Protein AF-A0A2Z6QT35-F1 (afdb_monomer_lite)

Structure (mmCIF, N/CA/C/O backbone):
data_AF-A0A2Z6QT35-F1
#
_entry.id   AF-A0A2Z6QT35-F1
#
loop_
_atom_site.group_PDB
_atom_site.id
_atom_site.type_symbol
_atom_site.label_atom_id
_atom_site.label_alt_id
_atom_site.label_comp_id
_atom_site.label_asym_id
_atom_site.label_entity_id
_atom_site.label_seq_id
_atom_site.pdbx_PDB_ins_code
_atom_site.Cartn_x
_atom_site.Cartn_y
_atom_site.Cartn_z
_atom_site.occupancy
_atom_site.B_iso_or_equiv
_atom_site.auth_seq_id
_atom_site.auth_comp_id
_atom_site.auth_asym_id
_atom_site.auth_atom_id
_atom_site.pdbx_PDB_model_num
ATOM 1 N N . MET A 1 1 ? 34.335 -32.466 -2.783 1.00 50.53 1 MET A N 1
ATOM 2 C CA . MET A 1 1 ? 34.445 -31.453 -1.706 1.00 50.53 1 MET A CA 1
ATOM 3 C C . MET A 1 1 ? 34.188 -30.047 -2.269 1.00 50.53 1 MET A C 1
ATOM 5 O O . MET A 1 1 ? 35.069 -29.202 -2.221 1.00 50.53 1 MET A O 1
ATOM 9 N N . THR A 1 2 ? 33.004 -29.785 -2.834 1.00 52.59 2 THR A N 1
ATOM 10 C CA . THR A 1 2 ? 32.690 -28.507 -3.521 1.00 52.59 2 THR A CA 1
ATOM 11 C C . THR A 1 2 ? 31.299 -27.953 -3.189 1.00 52.59 2 THR A C 1
ATOM 13 O O . THR A 1 2 ? 30.869 -26.988 -3.805 1.00 52.59 2 THR A O 1
ATOM 16 N N . GLU A 1 3 ? 30.600 -28.508 -2.197 1.00 53.94 3 GLU A N 1
ATOM 17 C CA . GLU A 1 3 ? 29.211 -28.127 -1.875 1.00 53.94 3 GLU A CA 1
ATOM 18 C C . GLU A 1 3 ? 29.081 -27.036 -0.795 1.00 53.94 3 GLU A C 1
ATOM 20 O O . GLU A 1 3 ? 27.978 -26.626 -0.465 1.00 53.94 3 GLU A O 1
ATOM 25 N N . VAL A 1 4 ? 30.189 -26.501 -0.268 1.00 57.56 4 VAL A N 1
ATOM 26 C CA . VAL A 1 4 ? 30.164 -25.558 0.875 1.00 57.56 4 VAL A CA 1
ATOM 27 C C . VAL A 1 4 ? 29.960 -24.085 0.453 1.00 57.56 4 VAL A C 1
ATOM 29 O O . VAL A 1 4 ? 29.822 -23.203 1.293 1.00 57.56 4 VAL A O 1
ATOM 32 N N . THR A 1 5 ? 29.913 -23.763 -0.843 1.00 64.69 5 THR A N 1
ATOM 33 C CA . THR A 1 5 ? 29.876 -22.362 -1.322 1.00 64.69 5 THR A CA 1
ATOM 34 C C . THR A 1 5 ? 28.480 -21.812 -1.627 1.00 64.69 5 THR A C 1
ATOM 36 O O . THR A 1 5 ? 28.319 -20.595 -1.757 1.00 64.69 5 THR A O 1
ATOM 39 N N . THR A 1 6 ? 27.449 -22.650 -1.717 1.00 75.38 6 THR A N 1
ATOM 40 C CA . THR A 1 6 ? 26.100 -22.208 -2.111 1.00 75.38 6 THR A CA 1
ATOM 41 C C . THR A 1 6 ? 25.354 -21.525 -0.964 1.00 75.38 6 THR A C 1
ATOM 43 O O . THR A 1 6 ? 24.771 -20.461 -1.172 1.00 75.38 6 THR A O 1
ATOM 46 N N . GLU A 1 7 ? 25.449 -22.047 0.261 1.00 79.38 7 GLU A N 1
ATOM 47 C CA . GLU A 1 7 ? 24.761 -21.487 1.435 1.00 79.38 7 GLU A CA 1
ATOM 48 C C . GLU A 1 7 ? 25.259 -20.080 1.796 1.00 79.38 7 GLU A C 1
ATOM 50 O O . GLU A 1 7 ? 24.460 -19.162 1.983 1.00 79.38 7 GLU A O 1
ATOM 55 N N . ALA A 1 8 ? 26.578 -19.861 1.776 1.00 82.00 8 ALA A N 1
ATOM 56 C CA . ALA A 1 8 ? 27.158 -18.542 2.037 1.00 82.00 8 ALA A CA 1
ATOM 57 C C . ALA A 1 8 ? 26.713 -17.490 1.002 1.00 82.00 8 ALA A C 1
ATOM 59 O O . ALA A 1 8 ? 26.524 -16.318 1.330 1.00 82.00 8 ALA A O 1
ATOM 60 N N . THR A 1 9 ? 26.508 -17.907 -0.250 1.00 80.06 9 THR A N 1
ATOM 61 C CA . THR A 1 9 ? 26.061 -17.013 -1.326 1.00 80.06 9 THR A CA 1
ATOM 62 C C . THR A 1 9 ? 24.591 -16.623 -1.146 1.00 80.06 9 THR A C 1
ATOM 64 O O . THR A 1 9 ? 24.230 -15.461 -1.345 1.00 80.06 9 THR A O 1
ATOM 67 N N . ILE A 1 10 ? 23.749 -17.562 -0.704 1.00 91.44 10 ILE A N 1
ATOM 68 C CA . ILE A 1 10 ? 22.331 -17.312 -0.406 1.00 91.44 10 ILE A CA 1
ATOM 69 C C . ILE A 1 10 ? 22.188 -16.318 0.754 1.00 91.44 10 ILE A C 1
ATOM 71 O O . ILE A 1 10 ? 21.410 -15.367 0.652 1.00 91.44 10 ILE A O 1
ATOM 75 N N . ASP A 1 11 ? 22.990 -16.470 1.807 1.00 90.94 11 ASP A N 1
ATOM 76 C CA . ASP A 1 11 ? 22.989 -15.567 2.962 1.00 90.94 11 ASP A CA 1
ATOM 77 C C . ASP A 1 11 ? 23.389 -14.130 2.593 1.00 90.94 11 ASP A C 1
ATOM 79 O O . ASP A 1 11 ? 22.795 -13.155 3.070 1.00 90.94 11 ASP A O 1
ATOM 83 N N . ILE A 1 12 ? 24.378 -13.973 1.708 1.00 91.56 12 ILE A N 1
ATOM 84 C CA . ILE A 1 12 ? 24.804 -12.659 1.206 1.00 91.56 12 ILE A CA 1
ATOM 85 C C . ILE A 1 12 ? 23.681 -12.010 0.389 1.00 91.56 12 ILE A C 1
ATOM 87 O O . ILE A 1 12 ? 23.375 -10.831 0.592 1.00 91.56 12 ILE A O 1
ATOM 91 N N . LEU A 1 13 ? 23.027 -12.771 -0.492 1.00 92.75 13 LEU A N 1
ATOM 92 C CA . LEU A 1 13 ? 21.919 -12.271 -1.308 1.00 92.75 13 LEU A CA 1
ATOM 93 C C . LEU A 1 13 ? 20.703 -11.891 -0.453 1.00 92.75 13 LEU A C 1
ATOM 95 O O . LEU A 1 13 ? 20.106 -10.836 -0.676 1.00 92.75 13 LEU A O 1
ATOM 99 N N . GLN A 1 14 ? 20.371 -12.678 0.574 1.00 94.94 14 GLN A N 1
ATOM 100 C CA . GLN A 1 14 ? 19.300 -12.334 1.513 1.00 94.94 14 GLN A CA 1
ATOM 101 C C . GLN A 1 14 ? 19.601 -11.054 2.300 1.00 94.94 14 GLN A C 1
ATOM 103 O O . GLN A 1 14 ? 18.711 -10.218 2.479 1.00 94.94 14 GLN A O 1
ATOM 108 N N . LYS A 1 15 ? 20.848 -10.865 2.749 1.00 94.00 15 LYS A N 1
ATOM 109 C CA . LYS A 1 15 ? 21.262 -9.634 3.440 1.00 94.00 15 LYS A CA 1
ATOM 110 C C . LYS A 1 15 ? 21.161 -8.412 2.530 1.00 94.00 15 LYS A C 1
ATOM 112 O O . LYS A 1 15 ? 20.644 -7.384 2.965 1.00 94.00 15 LYS A O 1
ATOM 117 N N . GLN A 1 16 ? 21.584 -8.526 1.269 1.00 90.00 16 GLN A N 1
ATOM 118 C CA . GLN A 1 16 ? 21.441 -7.433 0.302 1.00 90.00 16 GLN A CA 1
ATOM 119 C C . GLN A 1 16 ? 19.971 -7.103 0.019 1.00 90.00 16 GLN A C 1
ATOM 121 O O . GLN A 1 16 ? 19.602 -5.930 0.003 1.00 90.00 16 GLN A O 1
ATOM 126 N N . LEU A 1 17 ? 19.113 -8.118 -0.122 1.00 95.62 17 LEU A N 1
ATOM 127 C CA . LEU A 1 17 ? 17.683 -7.915 -0.347 1.00 95.62 17 LEU A CA 1
ATOM 128 C C . LEU A 1 17 ? 17.015 -7.182 0.829 1.00 95.62 17 LEU A C 1
ATOM 130 O O . LEU A 1 17 ? 16.292 -6.208 0.610 1.00 95.62 17 LEU A O 1
ATOM 134 N N . LYS A 1 18 ? 17.300 -7.599 2.072 1.00 93.69 18 LYS A N 1
ATOM 135 C CA . LYS A 1 18 ? 16.789 -6.931 3.283 1.00 93.69 18 LYS A CA 1
ATOM 136 C C . LYS A 1 18 ? 17.263 -5.480 3.382 1.00 93.69 18 LYS A C 1
ATOM 138 O O . LYS A 1 18 ? 16.464 -4.600 3.690 1.00 93.69 18 LYS A O 1
ATOM 143 N N . PHE A 1 19 ? 18.531 -5.214 3.067 1.00 94.81 19 PHE A N 1
ATOM 144 C CA . PHE A 1 19 ? 19.072 -3.854 3.054 1.00 94.81 19 PHE A CA 1
ATOM 145 C C . PHE A 1 19 ? 18.344 -2.954 2.040 1.00 94.81 19 PHE A C 1
ATOM 147 O O . PHE A 1 19 ? 17.956 -1.831 2.367 1.00 94.81 19 PHE A O 1
ATOM 154 N N . CYS A 1 20 ? 18.084 -3.455 0.827 1.00 91.00 20 CYS A N 1
ATOM 155 C CA . CYS A 1 20 ? 17.333 -2.714 -0.189 1.00 91.00 20 CYS A CA 1
ATOM 156 C C . CYS A 1 20 ? 15.880 -2.432 0.228 1.00 91.00 20 CYS A C 1
ATOM 158 O O . CYS A 1 20 ? 15.385 -1.332 -0.020 1.00 91.00 20 CYS A O 1
ATOM 160 N N . GLN A 1 21 ? 15.207 -3.390 0.873 1.00 91.12 21 GLN A N 1
ATOM 161 C CA . GLN A 1 21 ? 13.848 -3.202 1.395 1.00 91.12 21 GLN A CA 1
ATOM 162 C C . GLN A 1 21 ? 13.805 -2.125 2.484 1.00 91.12 21 GLN A C 1
ATOM 164 O O . GLN A 1 21 ? 12.996 -1.203 2.401 1.00 91.12 21 GLN A O 1
ATOM 169 N N . GLN A 1 22 ? 14.732 -2.175 3.442 1.00 93.25 22 GLN A N 1
ATOM 170 C CA . GLN A 1 22 ? 14.798 -1.201 4.530 1.00 93.25 22 GLN A CA 1
ATOM 171 C C . GLN A 1 22 ? 15.115 0.217 4.028 1.00 93.25 22 GLN A C 1
ATOM 173 O O . GLN A 1 22 ? 14.552 1.201 4.507 1.00 93.25 22 GLN A O 1
ATOM 178 N N . MET A 1 23 ? 15.978 0.343 3.016 1.00 91.88 23 MET A N 1
ATOM 179 C CA . MET A 1 23 ? 16.258 1.628 2.374 1.00 91.88 23 MET A CA 1
ATOM 180 C C . MET A 1 23 ? 15.007 2.208 1.691 1.00 91.88 23 MET A C 1
ATOM 182 O O . MET A 1 23 ? 14.754 3.410 1.795 1.00 91.88 23 MET A O 1
ATOM 186 N N . LEU A 1 24 ? 14.208 1.370 1.020 1.00 89.88 24 LEU A N 1
ATOM 187 C CA . LEU A 1 24 ? 12.945 1.793 0.411 1.00 89.88 24 LEU A CA 1
ATOM 188 C C . LEU A 1 24 ? 11.939 2.255 1.472 1.00 89.88 24 LEU A C 1
ATOM 190 O O . LEU A 1 24 ? 11.387 3.346 1.333 1.00 89.88 24 LEU A O 1
ATOM 194 N N . GLU A 1 25 ? 11.746 1.494 2.550 1.00 87.81 25 GLU A N 1
ATOM 195 C CA . GLU A 1 25 ? 10.850 1.880 3.652 1.00 87.81 25 GLU A CA 1
ATOM 196 C C . GLU A 1 25 ? 11.253 3.205 4.307 1.00 87.81 25 GLU A C 1
ATOM 198 O O . GLU A 1 25 ? 10.396 4.059 4.557 1.00 87.81 25 GLU A O 1
ATOM 203 N N . ASN A 1 26 ? 12.553 3.429 4.514 1.00 86.00 26 ASN A N 1
ATOM 204 C CA . ASN A 1 26 ? 13.058 4.688 5.057 1.00 86.00 26 ASN A CA 1
ATOM 205 C C . ASN A 1 26 ? 12.795 5.864 4.104 1.00 86.00 26 ASN A C 1
ATOM 207 O O . ASN A 1 26 ? 12.368 6.932 4.546 1.00 86.00 26 ASN A O 1
ATOM 211 N N . MET A 1 27 ? 12.975 5.676 2.791 1.00 82.25 27 MET A N 1
ATOM 212 C CA . MET A 1 27 ? 12.661 6.719 1.808 1.00 82.25 27 MET A CA 1
ATOM 213 C C . MET A 1 27 ? 11.165 7.054 1.753 1.00 82.25 27 MET A C 1
ATOM 215 O O . MET A 1 27 ? 10.808 8.220 1.567 1.00 82.25 27 MET A O 1
ATOM 219 N N . PHE A 1 28 ? 10.282 6.063 1.903 1.00 81.19 28 PHE A N 1
ATOM 220 C CA . PHE A 1 28 ? 8.837 6.300 1.910 1.00 81.19 28 PHE A CA 1
ATOM 221 C C . PHE A 1 28 ? 8.352 6.921 3.227 1.00 81.19 28 PHE A C 1
ATOM 223 O O . PHE A 1 28 ? 7.526 7.836 3.190 1.00 81.19 28 PHE A O 1
ATOM 230 N N . SER A 1 29 ? 8.916 6.519 4.370 1.00 72.88 29 SER A N 1
ATOM 231 C CA . SER A 1 29 ? 8.548 7.060 5.687 1.00 72.88 29 SER A CA 1
ATOM 232 C C . SER A 1 29 ? 8.894 8.544 5.828 1.00 72.88 29 SER A C 1
ATOM 234 O O . SER A 1 29 ? 8.048 9.335 6.241 1.00 72.88 29 SER A O 1
ATOM 236 N N . VAL A 1 30 ? 10.084 8.965 5.377 1.00 68.06 30 VAL A N 1
ATOM 237 C CA . VAL A 1 30 ? 10.500 10.384 5.410 1.00 68.06 30 VAL A CA 1
ATOM 238 C C . VAL A 1 30 ? 9.567 11.272 4.571 1.00 68.06 30 VAL A C 1
ATOM 240 O O . VAL A 1 30 ? 9.376 12.454 4.866 1.00 68.06 30 VAL A O 1
ATOM 243 N N . ARG A 1 31 ? 8.930 10.711 3.536 1.00 56.62 31 ARG A N 1
ATOM 244 C CA . ARG A 1 31 ? 8.054 11.462 2.631 1.00 56.62 31 ARG A CA 1
ATOM 245 C C . ARG A 1 31 ? 6.625 11.622 3.155 1.00 56.62 31 ARG A C 1
ATOM 247 O O . ARG A 1 31 ? 5.982 12.608 2.811 1.00 56.62 31 ARG A O 1
ATOM 254 N N . LEU A 1 32 ? 6.144 10.708 3.997 1.00 53.59 32 LEU A N 1
ATOM 255 C CA . LEU A 1 32 ? 4.792 10.767 4.568 1.00 53.59 32 LEU A CA 1
ATOM 256 C C . LEU A 1 32 ? 4.713 11.674 5.807 1.00 53.59 32 LEU A C 1
ATOM 258 O O . LEU A 1 32 ? 3.696 12.332 6.013 1.00 53.59 32 LEU A O 1
ATOM 262 N N . SER A 1 33 ? 5.798 11.816 6.575 1.00 51.19 33 SER A N 1
ATOM 263 C CA . SER A 1 33 ? 5.827 12.691 7.760 1.00 51.19 33 SER A CA 1
ATOM 264 C C . SER A 1 33 ? 5.800 14.196 7.446 1.00 51.19 33 SER A C 1
ATOM 266 O O . SER A 1 33 ? 5.505 14.991 8.332 1.00 51.19 33 SER A O 1
ATOM 268 N N . SER A 1 34 ? 6.059 14.610 6.198 1.00 48.62 34 SER A N 1
ATOM 269 C CA . SER A 1 34 ? 6.062 16.031 5.785 1.00 48.62 34 SER A CA 1
ATOM 270 C C . SER A 1 34 ? 4.732 16.537 5.208 1.00 48.62 34 SER A C 1
ATOM 272 O O . SER A 1 34 ? 4.630 17.708 4.850 1.00 48.62 34 SER A O 1
ATOM 274 N N . LEU A 1 35 ? 3.702 15.685 5.138 1.00 46.66 35 LEU A N 1
ATOM 275 C CA . LEU A 1 35 ? 2.366 16.052 4.649 1.00 46.66 35 LEU A CA 1
ATOM 276 C C . LEU A 1 35 ? 1.316 16.177 5.762 1.00 46.66 35 LEU A C 1
ATOM 278 O O . LEU A 1 35 ? 0.132 16.312 5.464 1.00 46.66 35 LEU A O 1
ATOM 282 N N . SER A 1 36 ? 1.731 16.174 7.031 1.00 43.72 36 SER A N 1
ATOM 283 C CA . SER A 1 36 ? 0.823 16.494 8.136 1.00 43.72 36 SER A CA 1
ATOM 284 C C . SER A 1 36 ? 0.596 18.013 8.175 1.00 43.72 36 SER A C 1
ATOM 286 O O . SER A 1 36 ? 1.556 18.751 8.414 1.00 43.72 36 SER A O 1
ATOM 288 N N . PRO A 1 37 ? -0.624 18.519 7.917 1.00 51.50 37 PRO A N 1
ATOM 289 C CA . PRO A 1 37 ? -0.912 19.941 8.057 1.00 51.50 37 PRO A CA 1
ATOM 290 C C . PRO A 1 37 ? -0.779 20.357 9.534 1.00 51.50 37 PRO A C 1
ATOM 292 O O . PRO A 1 37 ? -1.171 19.587 10.414 1.00 51.50 37 PRO A O 1
ATOM 295 N N . PRO A 1 38 ? -0.256 21.559 9.840 1.00 47.72 38 PRO A N 1
ATOM 296 C CA . PRO A 1 38 ? -0.226 22.060 11.208 1.00 47.72 38 PRO A CA 1
ATOM 297 C C . PRO A 1 38 ? -1.666 22.255 11.701 1.00 47.72 38 PRO A C 1
ATOM 299 O O . PRO A 1 38 ? -2.397 23.116 11.206 1.00 47.72 38 PRO A O 1
ATOM 302 N N . SER A 1 39 ? -2.085 21.424 12.656 1.00 44.78 39 SER A N 1
ATOM 303 C CA . SER A 1 39 ? -3.393 21.517 13.301 1.00 44.78 39 SER A CA 1
ATOM 304 C C . SER A 1 39 ? -3.507 22.843 14.046 1.00 44.78 39 SER A C 1
ATOM 306 O O . SER A 1 39 ? -2.717 23.143 14.942 1.00 44.78 39 SER A O 1
ATOM 308 N N . SER A 1 40 ? -4.492 23.632 13.645 1.00 43.31 40 SER A N 1
ATOM 309 C CA . SER A 1 40 ? -4.827 24.933 14.204 1.00 43.31 40 SER A CA 1
ATOM 310 C C . SER A 1 40 ? -5.431 24.808 15.607 1.00 43.31 40 SER A C 1
ATOM 312 O O . SER A 1 40 ? -6.130 23.846 15.918 1.00 43.31 40 SER A O 1
ATOM 314 N N . SER A 1 41 ? -5.151 25.817 16.429 1.00 44.50 41 SER A N 1
ATOM 315 C CA . SER A 1 41 ? -5.613 26.029 17.802 1.00 44.50 41 SER A CA 1
ATOM 316 C C . SER A 1 41 ? -7.141 25.968 17.988 1.00 44.50 41 SER A C 1
ATOM 318 O O . SER A 1 41 ? -7.886 26.272 17.055 1.00 44.50 41 SER A O 1
ATOM 320 N N . PRO A 1 42 ? -7.630 25.682 19.211 1.00 53.09 42 PRO A N 1
ATOM 321 C CA . PRO A 1 42 ? -9.051 25.728 19.529 1.00 53.09 42 PRO A CA 1
ATOM 322 C C . PRO A 1 42 ? -9.481 27.164 19.865 1.00 53.09 42 PRO A C 1
ATOM 324 O O . PRO A 1 42 ? -8.959 27.767 20.801 1.00 53.09 42 PRO A O 1
ATOM 327 N N . SER A 1 43 ? -10.468 27.705 19.149 1.00 39.91 43 SER A N 1
ATOM 328 C CA . SER A 1 43 ? -11.235 28.865 19.617 1.00 39.91 43 SER A CA 1
ATOM 329 C C . SER A 1 43 ? -12.700 28.481 19.793 1.00 39.91 43 SER A C 1
ATOM 331 O O . SER A 1 43 ? -13.394 28.137 18.838 1.00 39.91 43 SER A O 1
ATOM 333 N N . SER A 1 44 ? -13.155 28.567 21.035 1.00 50.34 44 SER A N 1
ATOM 334 C CA . SER A 1 44 ? -14.554 28.699 21.427 1.00 50.34 44 SER A CA 1
ATOM 335 C C . SER A 1 44 ? -15.225 29.877 20.715 1.00 50.34 44 SER A C 1
ATOM 337 O O . SER A 1 44 ? -14.596 30.923 20.620 1.00 50.34 44 SER A O 1
ATOM 339 N N . PHE A 1 45 ? -16.476 29.719 20.272 1.00 37.75 45 PHE A N 1
ATOM 340 C CA . PHE A 1 45 ? -17.634 30.598 20.532 1.00 37.75 45 PHE A CA 1
ATOM 341 C C . PHE A 1 45 ? -18.801 30.204 19.602 1.00 37.75 45 PHE A C 1
ATOM 343 O O . PHE A 1 45 ? -18.652 30.113 18.386 1.00 37.75 45 PHE A O 1
ATOM 350 N N . SER A 1 46 ? -19.962 29.956 20.207 1.00 38.41 46 SER A N 1
ATOM 351 C CA . SER A 1 46 ? -21.273 29.779 19.556 1.00 38.41 46 SER A CA 1
ATOM 352 C C . SER A 1 46 ? -22.009 31.146 19.474 1.00 38.41 46 SER A C 1
ATOM 354 O O . SER A 1 46 ? -21.447 32.148 19.909 1.00 38.41 46 SER A O 1
ATOM 356 N N . PRO A 1 47 ? -23.304 31.219 19.102 1.00 65.56 47 PRO A N 1
ATOM 357 C CA . PRO A 1 47 ? -23.869 31.186 17.743 1.00 65.56 47 PRO A CA 1
ATOM 358 C C . PRO A 1 47 ? -24.778 32.415 17.461 1.00 65.56 47 PRO A C 1
ATOM 360 O O . PRO A 1 47 ? -25.295 32.982 18.409 1.00 65.56 47 PRO A O 1
ATOM 363 N N . THR A 1 48 ? -25.093 32.763 16.200 1.00 35.47 48 THR A N 1
ATOM 364 C CA . THR A 1 48 ? -26.413 33.348 15.818 1.00 35.47 48 THR A CA 1
ATOM 365 C C . THR A 1 48 ? -26.574 33.610 14.311 1.00 35.47 48 THR A C 1
ATOM 367 O O . THR A 1 48 ? -25.772 34.308 13.705 1.00 35.47 48 THR A O 1
ATOM 370 N N . SER A 1 49 ? -27.669 33.050 13.783 1.00 40.06 49 SER A N 1
ATOM 371 C CA . SER A 1 49 ? -28.673 33.564 12.827 1.00 40.06 49 SER A CA 1
ATOM 372 C C . SER A 1 49 ? -28.335 34.272 11.498 1.00 40.06 49 SER A C 1
ATOM 374 O O . SER A 1 49 ? -27.537 35.197 11.410 1.00 40.06 49 SER A O 1
ATOM 376 N N . SER A 1 50 ? -29.221 33.937 10.543 1.00 36.38 50 SER A N 1
ATOM 377 C CA . SER A 1 50 ? -29.740 34.678 9.373 1.00 36.38 50 SER A CA 1
ATOM 378 C C . SER A 1 50 ? -28.947 34.689 8.055 1.00 36.38 50 SER A C 1
ATOM 380 O O . SER A 1 50 ? -27.955 35.383 7.880 1.00 36.38 50 SER A O 1
ATOM 382 N N . SER A 1 51 ? -29.497 33.942 7.092 1.00 42.00 51 SER A N 1
ATOM 383 C CA . SER A 1 51 ? -29.388 34.088 5.628 1.00 42.00 51 SER A CA 1
ATOM 384 C C . SER A 1 51 ? -30.117 35.362 5.130 1.00 42.00 51 SER A C 1
ATOM 386 O O . SER A 1 51 ? -30.747 36.029 5.950 1.00 42.00 51 SER A O 1
ATOM 388 N N . PRO A 1 52 ? -30.294 35.602 3.809 1.00 68.31 52 PRO A N 1
ATOM 389 C CA . PRO A 1 52 ? -29.438 35.395 2.622 1.00 68.31 52 PRO A CA 1
ATOM 390 C C . PRO A 1 52 ? -29.355 36.671 1.740 1.00 68.31 52 PRO A C 1
ATOM 392 O O . PRO A 1 52 ? -30.272 37.482 1.782 1.00 68.31 52 PRO A O 1
ATOM 395 N N . THR A 1 53 ? -28.361 36.816 0.847 1.00 38.34 53 THR A N 1
ATOM 396 C CA . THR A 1 53 ? -28.559 37.346 -0.536 1.00 38.34 53 THR A CA 1
ATOM 397 C C . THR A 1 53 ? -27.262 37.366 -1.360 1.00 38.34 53 THR A C 1
ATOM 399 O O . THR A 1 53 ? -26.248 37.925 -0.961 1.00 38.34 53 THR A O 1
ATOM 402 N N . SER A 1 54 ? -27.315 36.764 -2.549 1.00 44.84 54 SER A N 1
ATOM 403 C CA . SER A 1 54 ? -26.508 37.116 -3.735 1.00 44.84 54 SER A CA 1
ATOM 404 C C . SER A 1 54 ? -27.209 38.300 -4.455 1.00 44.84 54 SER A C 1
ATOM 406 O O . SER A 1 54 ? -28.408 38.453 -4.203 1.00 44.84 54 SER A O 1
ATOM 408 N N . PRO A 1 55 ? -26.577 39.117 -5.340 1.00 54.16 55 PRO A N 1
ATOM 409 C CA . PRO A 1 55 ? -25.870 38.644 -6.538 1.00 54.16 55 PRO A CA 1
ATOM 410 C C . PRO A 1 55 ? -24.620 39.427 -7.027 1.00 54.16 55 PRO A C 1
ATOM 412 O O . PRO A 1 55 ? -24.351 40.565 -6.670 1.00 54.16 55 PRO A O 1
ATOM 415 N N . LEU A 1 56 ? -23.884 38.689 -7.865 1.00 44.09 56 LEU A N 1
ATOM 416 C CA . LEU A 1 56 ? -23.020 38.950 -9.038 1.00 44.09 56 LEU A CA 1
ATOM 417 C C . LEU A 1 56 ? -23.096 40.333 -9.780 1.00 44.09 56 LEU A C 1
ATOM 419 O O . LEU A 1 56 ? -23.985 41.130 -9.511 1.00 44.09 56 LEU A O 1
ATOM 423 N N . PRO A 1 57 ? -22.299 40.557 -10.857 1.00 68.69 57 PRO A N 1
ATOM 424 C CA . PRO A 1 57 ? -20.966 41.182 -10.939 1.00 68.69 57 PRO A CA 1
ATOM 425 C C . PRO A 1 57 ? -20.975 42.492 -11.776 1.00 68.69 57 PRO A C 1
ATOM 427 O O . PRO A 1 57 ? -22.007 42.832 -12.341 1.00 68.69 57 PRO A O 1
ATOM 430 N N . SER A 1 58 ? -19.832 43.180 -11.955 1.00 34.12 58 SER A N 1
ATOM 431 C CA . SER A 1 58 ? -19.491 43.935 -13.193 1.00 34.12 58 SER A CA 1
ATOM 432 C C . SER A 1 58 ? -18.062 44.511 -13.172 1.00 34.12 58 SER A C 1
ATOM 434 O O . SER A 1 58 ? -17.717 45.335 -12.333 1.00 34.12 58 SER A O 1
ATOM 436 N N . SER A 1 59 ? -17.251 44.082 -14.144 1.00 43.06 59 SER A N 1
ATOM 437 C CA . SER A 1 59 ? -16.197 44.885 -14.806 1.00 43.06 59 SER A CA 1
ATOM 438 C C . SER A 1 59 ? -16.885 45.952 -15.701 1.00 43.06 59 SER A C 1
ATOM 440 O O . SER A 1 59 ? -18.070 45.737 -15.966 1.00 43.06 59 SER A O 1
ATOM 442 N N . PRO A 1 60 ? -16.253 47.030 -16.235 1.00 55.38 60 PRO A N 1
ATOM 443 C CA . PRO A 1 60 ? -14.900 47.056 -16.813 1.00 55.38 60 PRO A CA 1
ATOM 444 C C . PRO A 1 60 ? -14.066 48.344 -16.585 1.00 55.38 60 PRO A C 1
ATOM 446 O O . PRO A 1 60 ? -14.540 49.366 -16.099 1.00 55.38 60 PRO A O 1
ATOM 449 N N . SER A 1 61 ? -12.789 48.274 -16.980 1.00 43.03 61 SER A N 1
ATOM 450 C CA . SER A 1 61 ? -11.874 49.404 -17.259 1.00 43.03 61 SER A CA 1
ATOM 451 C C . SER A 1 61 ? -12.468 50.357 -18.331 1.00 43.03 61 SER A C 1
ATOM 453 O O . SER A 1 61 ? -13.412 49.924 -18.999 1.00 43.03 61 SER A O 1
ATOM 455 N N . PRO A 1 62 ? -11.929 51.576 -18.619 1.00 58.84 62 PRO A N 1
ATOM 456 C CA . PRO A 1 62 ? -10.622 51.663 -19.301 1.00 58.84 62 PRO A CA 1
ATOM 457 C C . PRO A 1 62 ? -9.846 53.024 -19.289 1.00 58.84 62 PRO A C 1
ATOM 459 O O . PRO A 1 62 ? -10.320 54.043 -18.810 1.00 58.84 62 PRO A O 1
ATOM 462 N N . PHE A 1 63 ? -8.652 52.981 -19.899 1.00 38.53 63 PHE A N 1
ATOM 463 C CA . PHE A 1 63 ? -7.873 54.040 -20.581 1.00 38.53 63 PHE A CA 1
ATOM 464 C C . PHE A 1 63 ? -7.289 55.272 -19.831 1.00 38.53 63 PHE A C 1
ATOM 466 O O . PHE A 1 63 ? -7.972 56.098 -19.242 1.00 38.53 63 PHE A O 1
ATOM 473 N N . SER A 1 64 ? -5.958 55.377 -19.990 1.00 42.06 64 SER A N 1
ATOM 474 C CA . SER A 1 64 ? -4.991 56.503 -19.918 1.00 42.06 64 SER A CA 1
ATOM 475 C C . SER A 1 64 ? -5.471 57.794 -20.654 1.00 42.06 64 SER A C 1
ATOM 477 O O . SER A 1 64 ? -6.471 57.660 -21.357 1.00 42.06 64 SER A O 1
ATOM 479 N N . PRO A 1 65 ? -4.795 58.990 -20.659 1.00 55.94 65 PRO A N 1
ATOM 480 C CA . PRO A 1 65 ? -3.326 59.161 -20.695 1.00 55.94 65 PRO A CA 1
ATOM 481 C C . PRO A 1 65 ? -2.674 60.503 -20.215 1.00 55.94 65 PRO A C 1
ATOM 483 O O . PRO A 1 65 ? -3.330 61.478 -19.878 1.00 55.94 65 PRO A O 1
ATOM 486 N N . SER A 1 66 ? -1.334 60.512 -20.310 1.00 39.94 66 SER A N 1
ATOM 487 C CA . SER A 1 66 ? -0.443 61.612 -20.745 1.00 39.94 66 SER A CA 1
ATOM 488 C C . SER A 1 66 ? -0.061 62.802 -19.847 1.00 39.94 66 SER A C 1
ATOM 490 O O . SER A 1 66 ? -0.901 63.524 -19.330 1.00 39.94 66 SER A O 1
ATOM 492 N N . SER A 1 67 ? 1.253 63.099 -19.951 1.00 39.28 67 SER A N 1
ATOM 493 C CA . SER A 1 67 ? 1.923 64.424 -19.979 1.00 39.28 67 SER A CA 1
ATOM 494 C C . SER A 1 67 ? 1.905 65.243 -18.680 1.00 39.28 67 SER A C 1
ATOM 496 O O . SER A 1 67 ? 0.901 65.312 -18.000 1.00 39.28 67 SER A O 1
ATOM 498 N N . SER A 1 68 ? 2.948 65.941 -18.239 1.00 40.38 68 SER A N 1
ATOM 499 C CA . SER A 1 68 ? 4.185 66.451 -18.848 1.00 40.38 68 SER A CA 1
ATOM 500 C C . SER A 1 68 ? 4.995 67.148 -17.740 1.00 40.38 68 SER A C 1
ATOM 502 O O . SER A 1 68 ? 4.399 67.558 -16.749 1.00 40.38 68 SER A O 1
ATOM 504 N N . SER A 1 69 ? 6.300 67.363 -17.958 1.00 45.28 69 SER A N 1
ATOM 505 C CA . SER A 1 69 ? 7.040 68.610 -17.636 1.00 45.28 69 SER A CA 1
ATOM 506 C C . SER A 1 69 ? 8.451 68.376 -17.071 1.00 45.28 69 SER A C 1
ATOM 508 O O . SER A 1 69 ? 8.640 68.094 -15.894 1.00 45.28 69 SER A O 1
ATOM 510 N N . SER A 1 70 ? 9.432 68.515 -17.965 1.00 40.91 70 SER A N 1
ATOM 511 C CA . SER A 1 70 ? 10.585 69.430 -17.904 1.00 40.91 70 SER A CA 1
ATOM 512 C C . SER A 1 70 ? 11.207 69.822 -16.541 1.00 40.91 70 SER A C 1
ATOM 514 O O . SER A 1 70 ? 10.596 70.561 -15.778 1.00 40.91 70 SER A O 1
ATOM 516 N N . SER A 1 71 ? 12.461 69.363 -16.347 1.00 47.47 71 SER A N 1
ATOM 517 C CA . SER A 1 71 ? 13.713 69.955 -15.782 1.00 47.47 71 SER A CA 1
ATOM 518 C C . SER A 1 71 ? 13.673 71.343 -15.088 1.00 47.47 71 SER A C 1
ATOM 520 O O . SER A 1 71 ? 12.878 72.162 -15.538 1.00 47.47 71 SER A O 1
ATOM 522 N N . PRO A 1 72 ? 14.601 71.729 -14.153 1.00 57.56 72 PRO A N 1
ATOM 523 C CA . PRO A 1 72 ? 16.046 71.400 -14.182 1.00 57.56 72 PRO A CA 1
ATOM 524 C C . PRO A 1 72 ? 16.848 71.328 -12.837 1.00 57.56 72 PRO A C 1
ATOM 526 O O . PRO A 1 72 ? 16.400 71.738 -11.778 1.00 57.56 72 PRO A O 1
ATOM 529 N N . PHE A 1 73 ? 18.102 70.864 -12.971 1.00 41.06 73 PHE A N 1
ATOM 530 C CA . PHE A 1 73 ? 19.348 71.240 -12.260 1.00 41.06 73 PHE A CA 1
ATOM 531 C C . PHE A 1 73 ? 19.566 71.028 -10.730 1.00 41.06 73 PHE A C 1
ATOM 533 O O . PHE A 1 73 ? 18.934 71.626 -9.870 1.00 41.06 73 PHE A O 1
ATOM 540 N N . PHE A 1 74 ? 20.605 70.214 -10.473 1.00 50.69 74 PHE A N 1
ATOM 541 C CA . PHE A 1 74 ? 21.411 69.878 -9.275 1.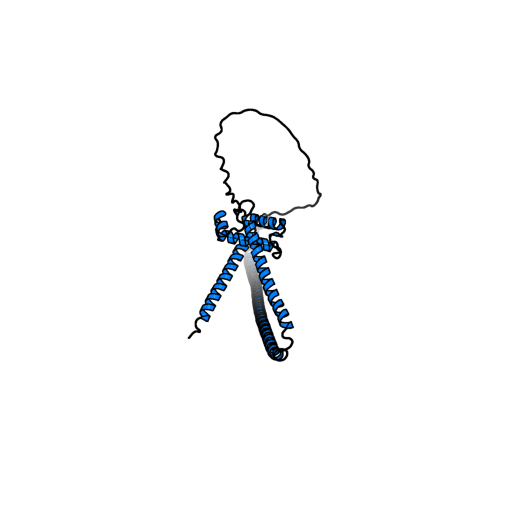00 50.69 74 PHE A CA 1
ATOM 542 C C . PHE A 1 74 ? 21.958 71.098 -8.488 1.00 50.69 74 PHE A C 1
ATOM 544 O O . PHE A 1 74 ? 22.008 72.166 -9.096 1.00 50.69 74 PHE A O 1
ATOM 551 N N . PRO A 1 75 ? 22.471 70.990 -7.225 1.00 58.09 75 PRO A N 1
ATOM 552 C CA . PRO A 1 75 ? 23.280 69.865 -6.708 1.00 58.09 75 PRO A CA 1
ATOM 553 C C . PRO A 1 75 ? 23.172 69.538 -5.199 1.00 58.09 75 PRO A C 1
ATOM 555 O O . PRO A 1 75 ? 22.794 70.373 -4.387 1.00 58.09 75 PRO A O 1
ATOM 558 N N . SER A 1 76 ? 23.607 68.336 -4.801 1.00 39.41 76 SER A N 1
ATOM 559 C CA . SER A 1 76 ? 24.585 68.135 -3.708 1.00 39.41 76 SER A CA 1
ATOM 560 C C . SER A 1 76 ? 24.613 66.696 -3.199 1.00 39.41 76 SER A C 1
ATOM 562 O O . SER A 1 76 ? 23.628 66.166 -2.699 1.00 39.41 76 SER A O 1
ATOM 564 N N . SER A 1 77 ? 25.810 66.118 -3.296 1.00 50.50 77 SER A N 1
ATOM 565 C CA . SER A 1 77 ? 26.492 65.394 -2.222 1.00 50.50 77 SER A CA 1
ATOM 566 C C . SER A 1 77 ? 25.642 64.445 -1.374 1.00 50.50 77 SER A C 1
ATOM 568 O O . SER A 1 77 ? 25.296 64.758 -0.240 1.00 50.50 77 SER A O 1
ATOM 570 N N . PHE A 1 78 ? 25.407 63.235 -1.881 1.00 44.56 78 PHE A N 1
ATOM 571 C CA . PHE A 1 78 ? 25.224 62.086 -1.003 1.00 44.56 78 PHE A CA 1
ATOM 572 C C . PHE A 1 78 ? 26.086 60.922 -1.477 1.00 44.56 78 PHE A C 1
ATOM 574 O O . PHE A 1 78 ? 26.050 60.494 -2.628 1.00 44.56 78 PHE A O 1
ATOM 581 N N . SER A 1 79 ? 26.912 60.494 -0.531 1.00 47.53 79 SER A N 1
ATOM 582 C CA . SER A 1 79 ? 27.839 59.374 -0.554 1.00 47.53 79 SER A CA 1
ATOM 583 C C . SER A 1 79 ? 27.302 58.165 -1.338 1.00 47.53 79 SER A C 1
ATOM 585 O O . SER A 1 79 ? 26.185 57.719 -1.051 1.00 47.53 79 SER A O 1
ATOM 587 N N . PRO A 1 80 ? 28.065 57.591 -2.290 1.00 47.19 80 PRO A N 1
ATOM 588 C CA . PRO A 1 80 ? 27.685 56.338 -2.915 1.00 47.19 80 PRO A CA 1
ATOM 589 C C . PRO A 1 80 ? 27.802 55.235 -1.862 1.00 47.19 80 PRO A C 1
ATOM 591 O O . PRO A 1 80 ? 28.876 54.691 -1.612 1.00 47.19 80 PRO A O 1
ATOM 594 N N . SER A 1 81 ? 26.677 54.891 -1.235 1.00 47.91 81 SER A N 1
ATOM 595 C CA . SER A 1 81 ? 26.544 53.567 -0.636 1.00 47.91 81 SER A CA 1
ATOM 596 C C . SER A 1 81 ? 26.815 52.553 -1.751 1.00 47.91 81 SER A C 1
ATOM 598 O O . SER A 1 81 ? 26.214 52.686 -2.822 1.00 47.91 81 SER A O 1
ATOM 600 N N . PRO A 1 82 ? 27.733 51.590 -1.565 1.00 56.25 82 PRO A N 1
ATOM 601 C CA . PRO A 1 82 ? 28.038 50.616 -2.596 1.00 56.25 82 PRO A CA 1
ATOM 602 C C . PRO A 1 82 ? 26.756 49.847 -2.904 1.00 56.25 82 PRO A C 1
ATOM 604 O O . PRO A 1 82 ? 26.259 49.082 -2.078 1.00 56.25 82 PRO A O 1
ATOM 607 N N . LEU A 1 83 ? 26.198 50.096 -4.091 1.00 54.81 83 LEU A N 1
ATOM 608 C CA . LEU A 1 83 ? 25.182 49.242 -4.686 1.00 54.81 83 LEU A CA 1
ATOM 609 C C . LEU A 1 83 ? 25.695 47.802 -4.565 1.00 54.81 83 LEU A C 1
ATOM 611 O O . LEU A 1 83 ? 26.832 47.550 -4.983 1.00 54.81 83 LEU A O 1
ATOM 615 N N . PRO A 1 84 ? 24.921 46.866 -3.986 1.00 49.28 84 PRO A N 1
ATOM 616 C CA . PRO A 1 84 ? 25.308 45.470 -4.004 1.00 49.28 84 PRO A CA 1
ATOM 617 C C . PRO A 1 84 ? 25.500 45.101 -5.470 1.00 49.28 84 PRO A C 1
ATOM 619 O O . PRO A 1 84 ? 24.560 45.193 -6.263 1.00 49.28 84 PRO A O 1
ATOM 622 N N . LEU A 1 85 ? 26.746 44.775 -5.832 1.00 47.84 85 LEU A N 1
ATOM 623 C CA . LEU A 1 85 ? 27.092 44.268 -7.152 1.00 47.84 85 LEU A CA 1
ATOM 624 C C . LEU A 1 85 ? 26.017 43.243 -7.527 1.00 47.84 85 LEU A C 1
ATOM 626 O O . LEU A 1 85 ? 25.768 42.340 -6.716 1.00 47.84 85 LEU A O 1
ATOM 630 N N . PRO A 1 86 ? 25.359 43.363 -8.697 1.00 48.62 86 PRO A N 1
ATOM 631 C CA . PRO A 1 86 ? 24.469 42.311 -9.150 1.00 48.62 86 PRO A CA 1
ATOM 632 C C . PRO A 1 86 ? 25.301 41.038 -9.115 1.00 48.62 86 PRO A C 1
ATOM 634 O O . PRO A 1 86 ? 26.333 40.969 -9.783 1.00 48.62 86 PRO A O 1
ATOM 637 N N . SER A 1 87 ? 24.906 40.085 -8.260 1.00 45.72 87 SER A N 1
ATOM 638 C CA . SER A 1 87 ? 25.498 38.752 -8.235 1.00 45.72 87 SER A CA 1
ATOM 639 C C . SER A 1 87 ? 25.544 38.307 -9.680 1.00 45.72 87 SER A C 1
ATOM 641 O O . SER A 1 87 ? 24.488 38.110 -10.290 1.00 45.72 87 SER A O 1
ATOM 643 N N . THR A 1 88 ? 26.751 38.269 -10.242 1.00 47.97 88 THR A N 1
ATOM 644 C CA . THR A 1 88 ? 26.999 37.903 -11.625 1.00 47.97 88 THR A CA 1
ATOM 645 C C . THR A 1 88 ? 26.555 36.463 -11.726 1.00 47.97 88 THR A C 1
ATOM 647 O O . THR A 1 88 ? 27.267 35.527 -11.367 1.00 47.97 88 THR A O 1
ATOM 650 N N . SER A 1 89 ? 25.289 36.293 -12.095 1.00 59.03 89 SER A N 1
ATOM 651 C CA . SER A 1 89 ? 24.668 34.998 -12.274 1.00 59.03 89 SER A CA 1
ATOM 652 C C . SER A 1 89 ? 25.530 34.360 -13.339 1.00 59.03 89 SER A C 1
ATOM 654 O O . SER A 1 89 ? 25.570 34.877 -14.450 1.00 59.03 89 SER A O 1
ATOM 656 N N . LEU A 1 90 ? 26.328 33.355 -12.973 1.00 67.00 90 LEU A N 1
ATOM 657 C CA . LEU A 1 90 ? 27.247 32.696 -13.890 1.00 67.00 90 LEU A CA 1
ATOM 658 C C . LEU A 1 90 ? 26.417 32.214 -15.083 1.00 67.00 90 LEU A C 1
ATOM 660 O O . LEU A 1 90 ? 25.692 31.223 -14.988 1.00 67.00 90 LEU A O 1
ATOM 664 N N . ILE A 1 91 ? 26.451 32.974 -16.180 1.00 76.38 91 ILE A N 1
ATOM 665 C CA . ILE A 1 91 ? 25.705 32.659 -17.390 1.00 76.38 91 ILE A CA 1
ATOM 666 C C . ILE A 1 91 ? 26.456 31.498 -18.026 1.00 76.38 91 ILE A C 1
ATOM 668 O O . ILE A 1 91 ? 27.479 31.675 -18.683 1.00 76.38 91 ILE A O 1
ATOM 672 N N . ILE A 1 92 ? 25.988 30.280 -17.763 1.00 80.94 92 ILE A N 1
ATOM 673 C CA . ILE A 1 92 ? 26.559 29.080 -18.369 1.00 80.94 92 ILE A CA 1
ATOM 674 C C . ILE A 1 92 ? 26.051 29.025 -19.810 1.00 80.94 92 ILE A C 1
ATOM 676 O O . ILE A 1 92 ? 24.928 28.573 -20.069 1.00 80.94 92 ILE A O 1
ATOM 680 N N . VAL A 1 93 ? 26.877 29.509 -20.735 1.00 84.25 93 VAL A N 1
ATOM 681 C CA . VAL A 1 93 ? 26.615 29.486 -22.178 1.00 84.25 93 VAL A CA 1
ATOM 682 C C . VAL A 1 93 ? 26.671 28.047 -22.691 1.00 84.25 93 VAL A C 1
ATOM 684 O O . VAL A 1 93 ? 27.495 27.238 -22.258 1.00 84.25 93 VAL A O 1
ATOM 687 N N . LYS A 1 94 ? 25.778 27.711 -23.626 1.00 84.94 94 LYS A N 1
ATOM 688 C CA . LYS A 1 94 ? 25.737 26.384 -24.243 1.00 84.94 94 LYS A CA 1
ATOM 689 C C . LYS A 1 94 ? 27.009 26.140 -25.077 1.00 84.94 94 LYS A C 1
ATOM 691 O O . LYS A 1 94 ? 27.302 26.942 -25.963 1.00 84.94 94 LYS A O 1
ATOM 696 N N . PRO A 1 95 ? 27.711 25.009 -24.893 1.00 86.88 95 PRO A N 1
ATOM 697 C CA . PRO A 1 95 ? 28.813 24.617 -25.767 1.00 86.88 95 PRO A CA 1
ATOM 698 C C . PRO A 1 95 ? 28.378 24.479 -27.231 1.00 86.88 95 PRO A C 1
ATOM 700 O O . PRO A 1 95 ? 27.278 24.008 -27.527 1.00 86.88 95 PRO A O 1
ATOM 703 N N . THR A 1 96 ? 29.270 24.820 -28.160 1.00 87.38 96 THR A N 1
ATOM 704 C CA . THR A 1 96 ? 29.031 24.735 -29.614 1.00 87.38 96 THR A CA 1
ATOM 705 C C . THR A 1 96 ? 29.044 23.303 -30.159 1.00 87.38 96 THR A C 1
ATOM 707 O O . THR A 1 96 ? 28.634 23.067 -31.294 1.00 87.38 96 THR A O 1
ATOM 710 N N . LYS A 1 97 ? 29.489 22.322 -29.364 1.00 86.38 97 LYS A N 1
ATOM 711 C CA . LYS A 1 97 ? 29.550 20.911 -29.763 1.00 86.38 97 LYS A CA 1
ATOM 712 C C . LYS A 1 97 ? 28.146 20.290 -29.842 1.00 86.38 97 LYS A C 1
ATOM 714 O O . LYS A 1 97 ? 27.302 20.502 -28.975 1.00 86.38 97 LYS A O 1
ATOM 719 N N . ASN A 1 98 ? 27.921 19.449 -30.855 1.00 78.25 98 ASN A N 1
ATOM 720 C CA . ASN A 1 98 ? 26.654 18.724 -31.058 1.00 78.25 98 ASN A CA 1
ATOM 721 C C . ASN A 1 98 ? 26.378 17.651 -29.991 1.00 78.25 98 ASN A C 1
ATOM 723 O O . ASN A 1 98 ? 25.219 17.322 -29.719 1.00 78.25 98 ASN A O 1
ATOM 727 N N . TYR A 1 99 ? 27.445 17.104 -29.410 1.00 83.12 99 TYR A N 1
ATOM 728 C CA . TYR A 1 99 ? 27.414 16.160 -28.304 1.00 83.12 99 TYR A CA 1
ATOM 729 C C . TYR A 1 99 ? 28.296 16.701 -27.183 1.00 83.12 99 TYR A C 1
ATOM 731 O O . TYR A 1 99 ? 29.431 17.110 -27.431 1.00 83.12 99 TYR A O 1
ATOM 739 N N . ILE A 1 100 ? 27.759 16.709 -25.966 1.00 87.56 100 ILE A N 1
ATOM 740 C CA . ILE A 1 100 ? 28.460 17.173 -24.773 1.00 87.56 100 ILE A CA 1
ATOM 741 C C . ILE A 1 100 ? 28.552 15.967 -23.825 1.00 87.56 100 ILE A C 1
ATOM 743 O O . ILE A 1 100 ? 27.502 15.444 -23.413 1.00 87.56 100 ILE A O 1
ATOM 747 N N . PRO A 1 101 ? 29.766 15.466 -23.523 1.00 90.38 101 PRO A N 1
ATOM 748 C CA . PRO A 1 101 ? 29.941 14.373 -22.574 1.00 90.38 101 PRO A CA 1
ATOM 749 C C . PRO A 1 101 ? 29.472 14.807 -21.178 1.00 90.38 101 PRO A C 1
ATOM 751 O O . PRO A 1 101 ? 29.334 15.997 -20.893 1.00 90.38 101 PRO A O 1
ATOM 754 N N . ILE A 1 102 ? 29.139 13.842 -20.318 1.00 89.44 102 ILE A N 1
ATOM 755 C CA . ILE A 1 102 ? 28.541 14.148 -19.006 1.00 89.44 102 ILE A CA 1
ATOM 756 C C . ILE A 1 102 ? 29.529 14.955 -18.167 1.00 89.44 102 ILE A C 1
ATOM 758 O O . ILE A 1 102 ? 29.143 15.935 -17.543 1.00 89.44 102 ILE A O 1
ATOM 762 N N . GLU A 1 103 ? 30.799 14.584 -18.229 1.00 92.50 103 GLU A N 1
ATOM 763 C CA . GLU A 1 103 ? 31.922 15.192 -17.528 1.00 92.50 103 GLU A CA 1
ATOM 764 C C . GLU A 1 103 ? 32.042 16.685 -17.865 1.00 92.50 103 GLU A C 1
ATOM 766 O O . GLU A 1 103 ? 32.175 17.510 -16.963 1.00 92.50 103 GLU A O 1
ATOM 771 N N . ASP A 1 104 ? 31.879 17.053 -19.141 1.00 91.06 104 ASP A N 1
ATOM 772 C CA . ASP A 1 104 ? 31.874 18.454 -19.574 1.00 91.06 104 ASP A CA 1
ATOM 773 C C . ASP A 1 104 ? 30.674 19.212 -18.989 1.00 91.06 104 ASP A C 1
ATOM 775 O O . ASP A 1 104 ? 30.828 20.351 -18.559 1.00 91.06 104 ASP A O 1
ATOM 779 N N . ILE A 1 105 ? 29.485 18.597 -18.921 1.00 89.50 105 ILE A N 1
ATOM 780 C CA . ILE A 1 105 ? 28.302 19.223 -18.298 1.00 89.50 105 ILE A CA 1
ATOM 781 C C . ILE A 1 105 ? 28.546 19.455 -16.803 1.00 89.50 105 ILE A C 1
ATOM 783 O O . ILE A 1 105 ? 28.242 20.539 -16.305 1.00 89.50 105 ILE A O 1
ATOM 787 N N . LEU A 1 106 ? 29.106 18.462 -16.100 1.00 91.00 106 LEU A N 1
ATOM 788 C CA . LEU A 1 106 ? 29.428 18.562 -14.674 1.00 91.00 106 LEU A CA 1
ATOM 789 C C . LEU A 1 106 ? 30.419 19.705 -14.415 1.00 91.00 106 LEU A C 1
ATOM 791 O O . LEU A 1 106 ? 30.177 20.547 -13.549 1.00 91.00 106 LEU A O 1
ATOM 795 N N . ASN A 1 107 ? 31.484 19.776 -15.218 1.00 90.56 107 ASN A N 1
ATOM 796 C CA . ASN A 1 107 ? 32.525 20.795 -15.105 1.00 90.56 107 ASN A CA 1
ATOM 797 C C . ASN A 1 107 ? 32.008 22.201 -15.451 1.00 90.56 107 ASN A C 1
ATOM 799 O O . ASN A 1 107 ? 32.279 23.154 -14.721 1.00 90.56 107 ASN A O 1
ATOM 803 N N . LEU A 1 108 ? 31.231 22.341 -16.531 1.00 88.50 108 LEU A N 1
ATOM 804 C CA . LEU A 1 108 ? 30.686 23.628 -16.985 1.00 88.50 108 LEU A CA 1
ATOM 805 C C . LEU A 1 108 ? 29.657 24.203 -16.014 1.00 88.50 108 LEU A C 1
ATOM 807 O O . LEU A 1 108 ? 29.649 25.407 -15.765 1.00 88.50 108 LEU A O 1
ATOM 811 N N . ALA A 1 109 ? 28.785 23.349 -15.480 1.00 86.25 109 ALA A N 1
ATOM 812 C CA . ALA A 1 109 ? 27.732 23.770 -14.567 1.00 86.25 109 ALA A CA 1
ATOM 813 C C . ALA A 1 109 ? 28.170 23.780 -13.098 1.00 86.25 109 ALA A C 1
ATOM 815 O O . ALA A 1 109 ? 27.384 24.178 -12.243 1.00 86.25 109 ALA A O 1
ATOM 816 N N . LYS A 1 110 ? 29.410 23.358 -12.802 1.00 90.38 110 LYS A N 1
ATOM 817 C CA . LYS A 1 110 ? 29.939 23.195 -11.438 1.00 90.38 110 LYS A CA 1
ATOM 818 C C . LYS A 1 110 ? 28.997 22.375 -10.543 1.00 90.38 110 LYS A C 1
ATOM 820 O O . LYS A 1 110 ? 28.807 22.696 -9.373 1.00 90.38 110 LYS A O 1
ATOM 825 N N . ILE A 1 111 ? 28.396 21.325 -11.105 1.00 90.00 111 ILE A N 1
ATOM 826 C CA . ILE A 1 111 ? 27.466 20.432 -10.401 1.00 90.00 111 ILE A CA 1
ATOM 827 C C . ILE A 1 111 ? 28.146 19.107 -10.067 1.00 90.00 111 ILE A C 1
ATOM 829 O O . ILE A 1 111 ? 28.956 18.593 -10.841 1.00 90.00 111 ILE A O 1
ATOM 833 N N . SER A 1 112 ? 27.792 18.518 -8.926 1.00 93.06 112 SER A N 1
ATOM 834 C CA . SER A 1 112 ? 28.273 17.180 -8.576 1.00 93.06 112 SER A CA 1
ATOM 835 C C . SER A 1 112 ? 27.571 16.101 -9.413 1.00 93.06 112 SER A C 1
ATOM 837 O O . SER A 1 112 ? 26.451 16.282 -9.903 1.00 93.06 112 SER A O 1
ATOM 839 N N . LYS A 1 113 ? 28.206 14.931 -9.553 1.00 93.62 113 LYS A N 1
ATOM 840 C CA . LYS A 1 113 ? 27.599 13.766 -10.224 1.00 93.62 113 LYS A CA 1
ATOM 841 C C . LYS A 1 113 ? 26.279 13.347 -9.567 1.00 93.62 113 LYS A C 1
ATOM 843 O O . LYS A 1 113 ? 25.343 12.945 -10.253 1.00 93.62 113 LYS A O 1
ATOM 848 N N . GLU A 1 114 ? 26.196 13.465 -8.246 1.00 92.25 114 GLU A N 1
ATOM 849 C CA . GLU A 1 114 ? 24.981 13.184 -7.483 1.00 92.25 114 GLU A CA 1
ATOM 850 C C . GLU A 1 114 ? 23.858 14.167 -7.829 1.00 92.25 114 GLU A C 1
ATOM 852 O O . GLU A 1 114 ? 22.755 13.742 -8.168 1.00 92.25 114 GLU A O 1
ATOM 857 N N . GLN A 1 115 ? 24.150 15.471 -7.854 1.00 89.56 115 GLN A N 1
ATOM 858 C CA . GLN A 1 115 ? 23.182 16.488 -8.270 1.00 89.56 115 GLN A CA 1
ATOM 859 C C . GLN A 1 115 ? 22.676 16.226 -9.691 1.00 89.56 115 GLN A C 1
ATOM 861 O O . GLN A 1 115 ? 21.472 16.258 -9.929 1.00 89.56 115 GLN A O 1
ATOM 866 N N . TYR A 1 116 ? 23.568 15.886 -10.622 1.00 92.25 116 TYR A N 1
ATOM 867 C CA . TYR A 1 116 ? 23.195 15.516 -11.988 1.00 92.25 116 TYR A CA 1
ATOM 868 C C . TYR A 1 116 ? 22.240 14.312 -12.041 1.00 92.25 116 TYR A C 1
ATOM 870 O O . TYR A 1 116 ? 21.232 14.347 -12.752 1.00 92.25 116 TYR A O 1
ATOM 878 N N . ASN A 1 117 ? 22.514 13.261 -11.265 1.00 92.00 117 ASN A N 1
ATOM 879 C CA . ASN A 1 117 ? 21.649 12.081 -11.181 1.00 92.00 117 ASN A CA 1
ATOM 880 C C . ASN A 1 117 ? 20.284 12.401 -10.553 1.00 92.00 117 ASN A C 1
ATOM 882 O O . ASN A 1 117 ? 19.256 11.898 -11.018 1.00 92.00 117 ASN A O 1
ATOM 886 N N . ASN A 1 118 ? 20.252 13.277 -9.549 1.00 92.25 118 ASN A N 1
ATOM 887 C CA . ASN A 1 118 ? 19.008 13.757 -8.950 1.00 92.25 118 ASN A CA 1
ATOM 888 C C . ASN A 1 118 ? 18.176 14.531 -9.984 1.00 92.25 118 ASN A C 1
ATOM 890 O O . ASN A 1 118 ? 16.993 14.244 -10.161 1.00 92.25 118 ASN A O 1
ATOM 894 N N . MET A 1 119 ? 18.808 15.412 -10.770 1.00 93.44 119 MET A N 1
ATOM 895 C CA . MET A 1 119 ? 18.140 16.125 -11.866 1.00 93.44 119 MET A CA 1
ATOM 896 C C . MET A 1 119 ? 17.592 15.168 -12.937 1.00 93.44 119 MET A C 1
ATOM 898 O O . MET A 1 119 ? 16.477 15.363 -13.425 1.00 93.44 119 MET A O 1
ATOM 902 N N . LEU A 1 120 ? 18.345 14.123 -13.304 1.00 92.50 120 LEU A N 1
ATOM 903 C CA . LEU A 1 120 ? 17.878 13.084 -14.230 1.00 92.50 120 LEU A CA 1
ATOM 904 C C . LEU A 1 120 ? 16.637 12.360 -13.700 1.00 92.50 120 LEU A C 1
ATOM 906 O O . LEU A 1 120 ? 15.674 12.162 -14.445 1.00 92.50 120 LEU A O 1
ATOM 910 N N . THR A 1 121 ? 16.659 11.985 -12.423 1.00 93.88 121 THR A N 1
ATOM 911 C CA . THR A 1 121 ? 15.557 11.281 -11.756 1.00 93.88 121 THR A CA 1
ATOM 912 C C . THR A 1 121 ? 14.304 12.150 -11.702 1.00 93.88 121 THR A C 1
ATOM 914 O O . THR A 1 121 ? 13.208 11.687 -12.023 1.00 93.88 121 THR A O 1
ATOM 917 N N . ASP A 1 122 ? 14.461 13.436 -11.392 1.00 94.94 122 ASP A N 1
ATOM 918 C CA . ASP A 1 122 ? 13.362 14.397 -11.385 1.00 94.94 122 ASP A CA 1
ATOM 919 C C . ASP A 1 122 ? 12.743 14.586 -12.768 1.00 94.94 122 ASP A C 1
ATOM 921 O O . ASP A 1 122 ? 11.517 14.592 -12.905 1.00 94.94 122 ASP A O 1
ATOM 925 N N . ILE A 1 123 ? 13.573 14.715 -13.806 1.00 95.56 123 ILE A N 1
ATOM 926 C CA . ILE A 1 123 ? 13.095 14.820 -15.188 1.00 95.56 123 ILE A CA 1
ATOM 927 C C . ILE A 1 123 ? 12.320 13.565 -15.573 1.00 95.56 123 ILE A C 1
ATOM 929 O O . ILE A 1 123 ? 11.211 13.683 -16.095 1.00 95.56 123 ILE A O 1
ATOM 933 N N . TRP A 1 124 ? 12.848 12.378 -15.268 1.00 94.62 124 TRP A N 1
ATOM 934 C CA . TRP A 1 124 ? 12.145 11.122 -15.517 1.00 94.62 124 TRP A CA 1
ATOM 935 C C . TRP A 1 124 ? 10.785 11.083 -14.817 1.00 94.62 124 TRP A C 1
ATOM 937 O O . TRP A 1 124 ? 9.768 10.807 -15.459 1.00 94.62 124 TRP A O 1
ATOM 947 N N . PHE A 1 125 ? 10.738 11.436 -13.531 1.00 96.38 125 PHE A N 1
ATOM 948 C CA . PHE A 1 125 ? 9.493 11.476 -12.772 1.00 96.38 125 PHE A CA 1
ATOM 949 C C . PHE A 1 125 ? 8.486 12.453 -13.391 1.00 96.38 125 PHE A C 1
ATOM 951 O O . PHE A 1 125 ? 7.304 12.135 -13.527 1.00 96.38 125 PHE A O 1
ATOM 958 N N . ILE A 1 126 ? 8.930 13.650 -13.790 1.00 96.81 126 ILE A N 1
ATOM 959 C CA . ILE A 1 126 ? 8.064 14.644 -14.435 1.00 96.81 126 ILE A CA 1
ATOM 960 C C . ILE A 1 126 ? 7.522 14.089 -15.753 1.00 96.81 126 ILE A C 1
ATOM 962 O O . ILE A 1 126 ? 6.311 14.147 -15.977 1.00 96.81 126 ILE A O 1
ATOM 966 N N . MET A 1 127 ? 8.378 13.505 -16.592 1.00 95.56 127 MET A N 1
ATOM 967 C CA . MET A 1 127 ? 7.981 12.912 -17.871 1.00 95.56 127 MET A CA 1
ATOM 968 C C . MET A 1 127 ? 6.966 11.776 -17.692 1.00 95.56 127 MET A C 1
ATOM 970 O O . MET A 1 127 ? 5.971 11.731 -18.416 1.00 95.56 127 MET A O 1
ATOM 974 N N . MET A 1 128 ? 7.161 10.912 -16.692 1.00 93.06 128 MET A N 1
ATOM 975 C CA . MET A 1 128 ? 6.212 9.846 -16.358 1.00 93.06 128 MET A CA 1
ATOM 976 C C . MET A 1 128 ? 4.885 10.402 -15.840 1.00 93.06 128 MET A C 1
ATOM 978 O O . MET A 1 128 ? 3.824 10.008 -16.321 1.00 93.06 128 MET A O 1
ATOM 982 N N . SER A 1 129 ? 4.921 11.388 -14.939 1.00 95.62 129 SER A N 1
ATOM 983 C CA . SER A 1 129 ? 3.707 12.034 -14.415 1.00 95.62 129 SER A CA 1
ATOM 984 C C . SER A 1 129 ? 2.885 12.732 -15.504 1.00 95.62 129 SER A C 1
ATOM 986 O O . SER A 1 129 ? 1.669 12.858 -15.394 1.00 95.62 129 SER A O 1
ATOM 988 N N . MET A 1 130 ? 3.549 13.184 -16.570 1.00 94.88 130 MET A N 1
ATOM 989 C CA . MET A 1 130 ? 2.925 13.825 -17.724 1.00 94.88 130 MET A CA 1
ATOM 990 C C . MET A 1 130 ? 2.489 12.838 -18.811 1.00 94.88 130 MET A C 1
ATOM 992 O O . MET A 1 130 ? 1.961 13.287 -19.826 1.00 94.88 130 MET A O 1
ATOM 996 N N . LYS A 1 131 ? 2.694 11.526 -18.610 1.00 93.75 131 LYS A N 1
ATOM 997 C CA . LYS A 1 131 ? 2.375 10.462 -19.577 1.00 93.75 131 LYS A CA 1
ATOM 998 C C . LYS A 1 131 ? 2.939 10.763 -20.971 1.00 93.75 131 LYS A C 1
ATOM 1000 O O . LYS A 1 131 ? 2.232 10.714 -21.976 1.00 93.75 131 LYS A O 1
ATOM 1005 N N . ILE A 1 132 ? 4.216 11.136 -21.018 1.00 93.56 132 ILE A N 1
ATOM 1006 C CA . ILE A 1 132 ? 4.912 11.428 -22.272 1.00 93.56 132 ILE A CA 1
ATOM 1007 C C . ILE A 1 132 ? 5.050 10.151 -23.110 1.00 93.56 132 ILE A C 1
ATOM 1009 O O . ILE A 1 132 ? 5.472 9.112 -22.606 1.00 93.56 132 ILE A O 1
ATOM 1013 N N . ASP A 1 133 ? 4.724 10.244 -24.401 1.00 91.38 133 ASP A N 1
ATOM 1014 C CA . ASP A 1 133 ? 4.916 9.143 -25.345 1.00 91.38 133 ASP A CA 1
ATOM 1015 C C . ASP A 1 133 ? 6.371 9.103 -25.826 1.00 91.38 133 ASP A C 1
ATOM 1017 O O . ASP A 1 133 ? 6.838 9.999 -26.533 1.00 91.38 133 ASP A O 1
ATOM 1021 N N . PHE A 1 134 ? 7.088 8.051 -25.434 1.00 91.00 134 PHE A N 1
ATOM 1022 C CA . PHE A 1 134 ? 8.491 7.829 -25.785 1.00 91.00 134 PHE A CA 1
ATOM 1023 C C . PHE A 1 134 ? 8.689 7.173 -27.157 1.00 91.00 134 PHE A C 1
ATOM 1025 O O . PHE A 1 134 ? 9.827 7.057 -27.613 1.00 91.00 134 PHE A O 1
ATOM 1032 N N . ASN A 1 135 ? 7.616 6.744 -27.827 1.00 88.75 135 ASN A N 1
ATOM 1033 C CA . ASN A 1 135 ? 7.705 6.195 -29.181 1.00 88.75 135 ASN A CA 1
ATOM 1034 C C . ASN A 1 135 ? 7.947 7.295 -30.223 1.00 88.75 135 ASN A C 1
ATOM 1036 O O . ASN A 1 135 ? 8.512 7.040 -31.288 1.00 88.75 135 ASN A O 1
ATOM 1040 N N . ILE A 1 136 ? 7.576 8.536 -29.897 1.00 90.12 136 ILE A N 1
ATOM 1041 C CA . ILE A 1 136 ? 7.814 9.706 -30.737 1.00 90.12 136 ILE A CA 1
ATOM 1042 C C . ILE A 1 136 ? 9.224 10.256 -30.443 1.00 90.12 136 ILE A C 1
ATOM 1044 O O . ILE A 1 136 ? 9.531 10.592 -29.292 1.00 90.12 136 ILE A O 1
ATOM 1048 N N . PRO A 1 137 ? 10.102 10.398 -31.456 1.00 89.62 137 PRO A N 1
ATOM 1049 C CA . PRO A 1 137 ? 11.457 10.897 -31.249 1.00 89.62 137 PRO A CA 1
ATOM 1050 C C . PRO A 1 137 ? 11.439 12.350 -30.760 1.00 89.62 137 PRO A C 1
ATOM 1052 O O . PRO A 1 137 ? 10.609 13.141 -31.202 1.00 89.62 137 PRO A O 1
ATOM 1055 N N . TYR A 1 138 ? 12.410 12.732 -29.921 1.00 92.81 138 TYR A N 1
ATOM 1056 C CA . TYR A 1 138 ? 12.496 14.072 -29.311 1.00 92.81 138 TYR A CA 1
ATOM 1057 C C . TYR A 1 138 ? 12.304 15.227 -30.312 1.00 92.81 138 TYR A C 1
ATOM 1059 O O . TYR A 1 138 ? 11.583 16.174 -30.028 1.00 92.81 138 TYR A O 1
ATOM 1067 N N . LYS A 1 139 ? 12.887 15.123 -31.518 1.00 90.69 139 LYS A N 1
ATOM 1068 C CA . LYS A 1 139 ? 12.778 16.146 -32.578 1.00 90.69 139 LYS A CA 1
ATOM 1069 C C . LYS A 1 139 ? 11.345 16.383 -33.086 1.00 90.69 139 LYS A C 1
ATOM 1071 O O . LYS A 1 139 ? 11.105 17.404 -33.713 1.00 90.69 139 LYS A O 1
ATOM 1076 N N . ARG A 1 140 ? 10.429 15.433 -32.869 1.00 93.69 140 ARG A N 1
ATOM 1077 C CA . ARG A 1 140 ? 9.015 15.487 -33.285 1.00 93.69 140 ARG A CA 1
ATOM 1078 C C . ARG A 1 140 ? 8.056 15.698 -32.108 1.00 93.69 140 ARG A C 1
ATOM 1080 O O . ARG A 1 140 ? 6.848 15.661 -32.304 1.00 93.69 140 ARG A O 1
ATOM 1087 N N . GLN A 1 141 ? 8.573 15.863 -30.892 1.00 93.06 141 GLN A N 1
ATOM 1088 C CA . GLN A 1 141 ? 7.741 16.149 -29.727 1.00 93.06 141 GLN A CA 1
ATOM 1089 C C . GLN A 1 141 ? 7.175 17.566 -29.814 1.00 93.06 141 GLN A C 1
ATOM 1091 O O . GLN A 1 141 ? 7.848 18.485 -30.283 1.00 93.06 141 GLN A O 1
ATOM 1096 N N . ASP A 1 142 ? 5.954 17.744 -29.314 1.00 94.81 142 ASP A N 1
ATOM 1097 C CA . ASP A 1 142 ? 5.334 19.062 -29.200 1.00 94.81 142 ASP A CA 1
ATOM 1098 C C . ASP A 1 142 ? 6.180 19.960 -28.284 1.00 94.81 142 ASP A C 1
ATOM 1100 O O . ASP A 1 142 ? 6.416 19.644 -27.111 1.00 94.81 142 ASP A O 1
ATOM 1104 N N . ILE A 1 143 ? 6.623 21.097 -28.824 1.00 94.19 143 ILE A N 1
ATOM 1105 C CA . ILE A 1 143 ? 7.449 22.083 -28.120 1.00 94.19 143 ILE A CA 1
ATOM 1106 C C . ILE A 1 143 ? 6.745 22.535 -26.836 1.00 94.19 143 ILE A C 1
ATOM 1108 O O . ILE A 1 143 ? 7.392 22.679 -25.799 1.00 94.19 143 ILE A O 1
ATOM 1112 N N . THR A 1 144 ? 5.414 22.658 -26.862 1.00 95.81 144 THR A N 1
ATOM 1113 C CA . THR A 1 144 ? 4.602 23.030 -25.696 1.00 95.81 144 THR A CA 1
ATOM 1114 C C . THR A 1 144 ? 4.744 22.014 -24.562 1.00 95.81 144 THR A C 1
ATOM 1116 O O . THR A 1 144 ? 4.813 22.388 -23.388 1.00 95.81 144 THR A O 1
ATOM 1119 N N . ARG A 1 145 ? 4.837 20.716 -24.878 1.00 94.31 145 ARG A N 1
ATOM 1120 C CA . ARG A 1 145 ? 5.061 19.664 -23.874 1.00 94.31 145 ARG A CA 1
ATOM 1121 C C . ARG A 1 145 ? 6.458 19.747 -23.276 1.00 94.31 145 ARG A C 1
ATOM 1123 O O . ARG A 1 145 ? 6.591 19.636 -22.059 1.00 94.31 145 ARG A O 1
ATOM 1130 N N . ILE A 1 146 ? 7.478 19.985 -24.100 1.00 95.44 146 ILE A N 1
ATOM 1131 C CA . ILE A 1 146 ? 8.858 20.153 -23.626 1.00 95.44 146 ILE A CA 1
ATOM 1132 C C . ILE A 1 146 ? 8.972 21.376 -22.707 1.00 95.44 146 ILE A C 1
ATOM 1134 O O . ILE A 1 146 ? 9.543 21.269 -21.622 1.00 95.44 146 ILE A O 1
ATOM 1138 N N . SER A 1 147 ? 8.356 22.501 -23.075 1.00 95.88 147 SER A N 1
ATOM 1139 C CA . SER A 1 147 ? 8.304 23.703 -22.233 1.00 95.88 147 SER A CA 1
ATOM 1140 C C . SER A 1 147 ? 7.638 23.429 -20.882 1.00 95.88 147 SER A C 1
ATOM 1142 O O . SER A 1 147 ? 8.205 23.767 -19.846 1.00 95.88 147 SER A O 1
ATOM 1144 N N . LYS A 1 148 ? 6.506 22.712 -20.860 1.00 97.25 148 LYS A N 1
ATOM 1145 C CA . LYS A 1 148 ? 5.829 22.315 -19.611 1.00 97.25 148 LYS A CA 1
ATOM 1146 C C . LYS A 1 148 ? 6.691 21.417 -18.714 1.00 97.25 148 LYS A C 1
ATOM 1148 O O . LYS A 1 148 ? 6.627 21.544 -17.491 1.00 97.25 148 LYS A O 1
ATOM 1153 N N . ILE A 1 149 ? 7.496 20.516 -19.288 1.00 96.56 149 ILE A N 1
ATOM 1154 C CA . ILE A 1 149 ? 8.444 19.691 -18.515 1.00 96.56 149 ILE A CA 1
ATOM 1155 C C . ILE A 1 149 ? 9.494 20.589 -17.851 1.00 96.56 149 ILE A C 1
ATOM 1157 O O . ILE A 1 149 ? 9.742 20.452 -16.653 1.00 96.56 149 ILE A O 1
ATOM 1161 N N . ILE A 1 150 ? 10.066 21.536 -18.604 1.00 96.38 150 ILE A N 1
ATOM 1162 C CA . ILE A 1 150 ? 11.056 22.494 -18.091 1.00 96.38 150 ILE A CA 1
ATOM 1163 C C . ILE A 1 150 ? 10.451 23.344 -16.966 1.00 96.38 150 ILE A C 1
ATOM 1165 O O . ILE A 1 150 ? 11.065 23.487 -15.911 1.00 96.38 150 ILE A O 1
ATOM 1169 N N . GLU A 1 151 ? 9.236 23.867 -17.144 1.00 96.19 151 GLU A N 1
ATOM 1170 C CA . GLU A 1 151 ? 8.538 24.651 -16.117 1.00 96.19 151 GLU A CA 1
ATOM 1171 C C . GLU A 1 151 ? 8.308 23.856 -14.830 1.00 96.19 151 GLU A C 1
ATOM 1173 O O . GLU A 1 151 ? 8.611 24.339 -13.736 1.00 96.19 151 GLU A O 1
ATOM 1178 N N . LYS A 1 152 ? 7.807 22.618 -14.944 1.00 96.88 152 LYS A N 1
ATOM 1179 C CA . LYS A 1 152 ? 7.606 21.742 -13.782 1.00 96.88 152 LYS A CA 1
ATOM 1180 C C . LYS A 1 152 ? 8.920 21.414 -13.085 1.00 96.88 152 LYS A C 1
ATOM 1182 O O . LYS A 1 152 ? 8.947 21.365 -11.857 1.00 96.88 152 LYS A O 1
ATOM 1187 N N . PHE A 1 153 ? 9.994 21.216 -13.844 1.00 96.19 153 PHE A N 1
ATOM 1188 C CA . PHE A 1 153 ? 11.314 20.968 -13.283 1.00 96.19 153 PHE A CA 1
ATOM 1189 C C . PHE A 1 153 ? 11.817 22.178 -12.497 1.00 96.19 153 PHE A C 1
ATOM 1191 O O . PHE A 1 153 ? 12.186 22.036 -11.335 1.00 96.19 153 PHE A O 1
ATOM 1198 N N . LYS A 1 154 ? 11.758 23.379 -13.084 1.00 94.69 154 LYS A N 1
ATOM 1199 C CA . LYS A 1 154 ? 12.180 24.619 -12.415 1.00 94.69 154 LYS A CA 1
ATOM 1200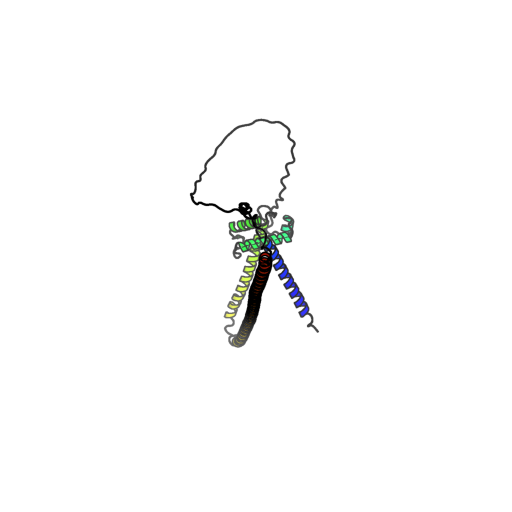 C C . LYS A 1 154 ? 11.376 24.895 -11.149 1.00 94.69 154 LYS A C 1
ATOM 1202 O O . LYS A 1 154 ? 11.940 25.340 -10.159 1.00 94.69 154 LYS A O 1
ATOM 1207 N N . ARG A 1 155 ? 10.075 24.589 -11.163 1.00 94.88 155 ARG A N 1
ATOM 1208 C CA . ARG A 1 155 ? 9.213 24.727 -9.982 1.00 94.88 155 ARG A CA 1
ATOM 1209 C C . ARG A 1 155 ? 9.649 23.820 -8.830 1.00 94.88 155 ARG A C 1
ATOM 1211 O O . ARG A 1 155 ? 9.521 24.213 -7.680 1.00 94.88 155 ARG A O 1
ATOM 1218 N N . ARG A 1 156 ? 10.140 22.615 -9.133 1.00 93.00 156 ARG A N 1
ATOM 1219 C CA . ARG A 1 156 ? 10.643 21.669 -8.123 1.00 93.00 156 ARG A CA 1
ATOM 1220 C C . ARG A 1 156 ? 12.066 21.977 -7.673 1.00 93.00 156 ARG A C 1
ATOM 1222 O O . ARG A 1 156 ? 12.401 21.704 -6.531 1.00 93.00 156 ARG A O 1
ATOM 1229 N N . ASN A 1 157 ? 12.867 22.564 -8.558 1.00 90.88 157 ASN A N 1
ATOM 1230 C CA . ASN A 1 157 ? 14.285 22.828 -8.345 1.00 90.88 157 ASN A CA 1
ATOM 1231 C C . ASN A 1 157 ? 14.609 24.324 -8.523 1.00 90.88 157 ASN A C 1
ATOM 1233 O O . ASN A 1 157 ? 15.343 24.679 -9.455 1.00 90.88 157 ASN A O 1
ATOM 1237 N N . PRO A 1 158 ? 14.085 25.211 -7.648 1.00 87.88 158 PRO A N 1
ATOM 1238 C CA . PRO A 1 158 ? 14.237 26.662 -7.793 1.00 87.88 158 PRO A CA 1
ATOM 1239 C C . PRO A 1 158 ? 15.696 27.127 -7.694 1.00 87.88 158 PRO A C 1
ATOM 1241 O O . PRO A 1 158 ? 16.067 28.110 -8.325 1.00 87.88 158 PRO A O 1
ATOM 1244 N N . ASN A 1 159 ? 16.534 26.385 -6.963 1.00 85.44 159 ASN A N 1
ATOM 1245 C CA . ASN A 1 159 ? 17.944 26.716 -6.744 1.00 85.44 159 ASN A CA 1
ATOM 1246 C C . ASN A 1 159 ? 18.885 26.119 -7.804 1.00 85.44 159 ASN A C 1
ATOM 1248 O O . ASN A 1 159 ? 20.100 26.278 -7.703 1.00 85.44 159 ASN A O 1
ATOM 1252 N N . SER A 1 160 ? 18.363 25.390 -8.798 1.00 81.62 160 SER A N 1
ATOM 1253 C CA . SER A 1 160 ? 19.224 24.767 -9.807 1.00 81.62 160 SER A CA 1
ATOM 1254 C C . SER A 1 160 ? 19.779 25.812 -10.778 1.00 81.62 160 SER A C 1
ATOM 1256 O O . SER A 1 160 ? 19.044 26.619 -11.347 1.00 81.62 160 SER A O 1
ATOM 1258 N N . GLN A 1 161 ? 21.095 25.793 -10.992 1.00 77.62 161 GLN A N 1
ATOM 1259 C CA . GLN A 1 161 ? 21.746 26.611 -12.014 1.00 77.62 161 GLN A CA 1
ATOM 1260 C C . GLN A 1 161 ? 21.606 25.913 -13.370 1.00 77.62 161 GLN A C 1
ATOM 1262 O O . GLN A 1 161 ? 22.363 25.013 -13.718 1.00 77.62 161 GLN A O 1
ATOM 1267 N N . VAL A 1 162 ? 20.583 26.294 -14.133 1.00 74.06 162 VAL A N 1
ATOM 1268 C CA . VAL A 1 162 ? 20.179 25.579 -15.361 1.00 74.06 162 VAL A CA 1
ATOM 1269 C C . VAL A 1 162 ? 20.915 26.056 -16.629 1.00 74.06 162 VAL A C 1
ATOM 1271 O O . VAL A 1 162 ? 20.717 25.525 -17.727 1.00 74.06 162 VAL A O 1
ATOM 1274 N N . GLY A 1 163 ? 21.782 27.058 -16.493 1.00 72.88 163 GLY A N 1
ATOM 1275 C CA . GLY A 1 163 ? 22.420 27.733 -17.618 1.00 72.88 163 GLY A CA 1
ATOM 1276 C C . GLY A 1 163 ? 21.444 28.529 -18.487 1.00 72.88 163 GLY A C 1
ATOM 1277 O O . GLY A 1 163 ? 20.221 28.509 -18.302 1.00 72.88 163 GLY A O 1
ATOM 1278 N N . GLU A 1 164 ? 21.996 29.265 -19.447 1.00 75.56 164 GLU A N 1
ATOM 1279 C CA . GLU A 1 164 ? 21.220 30.164 -20.300 1.00 75.56 164 GLU A CA 1
ATOM 1280 C C . GLU A 1 164 ? 20.225 29.388 -21.183 1.00 75.56 164 GLU A C 1
ATOM 1282 O O . GLU A 1 164 ? 20.539 28.351 -21.769 1.00 75.56 164 GLU A O 1
ATOM 1287 N N . GLY A 1 165 ? 18.972 29.840 -21.263 1.00 78.50 165 GLY A N 1
ATOM 1288 C CA . GLY A 1 165 ? 17.964 29.185 -22.110 1.00 78.50 165 GLY A CA 1
ATOM 1289 C C . GLY A 1 165 ? 17.589 27.748 -21.698 1.00 78.50 165 GLY A C 1
ATOM 1290 O O . GLY A 1 165 ? 17.009 27.006 -22.508 1.00 78.50 165 GLY A O 1
ATOM 1291 N N . ASN A 1 166 ? 17.888 27.359 -20.450 1.00 89.69 166 ASN A N 1
ATOM 1292 C CA . ASN A 1 166 ? 17.630 26.039 -19.862 1.00 89.69 166 ASN A CA 1
ATOM 1293 C C . ASN A 1 166 ? 18.258 24.879 -20.658 1.00 89.69 166 ASN A C 1
ATOM 1295 O O . ASN A 1 166 ? 17.667 23.797 -20.768 1.00 89.69 166 ASN A O 1
ATOM 1299 N N . TRP A 1 167 ? 19.416 25.110 -21.285 1.00 90.81 167 TRP A N 1
ATOM 1300 C CA . TRP A 1 167 ? 20.010 24.142 -22.209 1.00 90.81 167 TRP A CA 1
ATOM 1301 C C . TRP A 1 167 ? 20.385 22.823 -21.521 1.00 90.81 167 TRP A C 1
ATOM 1303 O O . TRP A 1 167 ? 20.224 21.768 -22.132 1.00 90.81 167 TRP A O 1
ATOM 1313 N N . ILE A 1 168 ? 20.780 22.862 -20.243 1.00 91.44 168 ILE A N 1
ATOM 1314 C CA . ILE A 1 168 ? 21.130 21.665 -19.468 1.00 91.44 168 ILE A CA 1
ATOM 1315 C C . ILE A 1 168 ? 19.910 20.745 -19.331 1.00 91.44 168 ILE A C 1
ATOM 1317 O O . ILE A 1 168 ? 19.988 19.573 -19.691 1.00 91.44 168 ILE A O 1
ATOM 1321 N N . ILE A 1 169 ? 18.749 21.269 -18.909 1.00 93.88 169 ILE A N 1
ATOM 1322 C CA . ILE A 1 169 ? 17.508 20.473 -18.814 1.00 93.88 169 ILE A CA 1
ATOM 1323 C C . ILE A 1 169 ? 17.124 19.903 -20.178 1.00 93.88 169 ILE A C 1
ATOM 1325 O O . ILE A 1 169 ? 16.751 18.735 -20.270 1.00 93.88 169 ILE A O 1
ATOM 1329 N N . LYS A 1 170 ? 17.213 20.705 -21.245 1.00 93.44 170 LYS A N 1
ATOM 1330 C CA . LYS A 1 170 ? 16.899 20.237 -22.604 1.00 93.44 170 LYS A CA 1
ATOM 1331 C C . LYS A 1 170 ? 17.782 19.055 -23.003 1.00 93.44 170 LYS A C 1
ATOM 1333 O O . LYS A 1 170 ? 17.276 18.098 -23.587 1.00 93.44 170 LYS A O 1
ATOM 1338 N N . GLU A 1 171 ? 19.067 19.085 -22.654 1.00 92.62 171 GLU A N 1
ATOM 1339 C CA . GLU A 1 171 ? 19.988 17.986 -22.948 1.00 92.62 171 GLU A CA 1
ATOM 1340 C C . GLU A 1 171 ? 19.666 16.732 -22.121 1.00 92.62 171 GLU A C 1
ATOM 1342 O O . GLU A 1 171 ? 19.674 15.625 -22.660 1.00 92.62 171 GLU A O 1
ATOM 1347 N N . LEU A 1 172 ? 19.289 16.892 -20.847 1.00 93.31 172 LEU A N 1
ATOM 1348 C CA . LEU A 1 172 ? 18.829 15.788 -19.997 1.00 93.31 172 LEU A CA 1
ATOM 1349 C C . LEU A 1 172 ? 17.557 15.128 -20.552 1.00 93.31 172 LEU A C 1
ATOM 1351 O O . LEU A 1 172 ? 17.511 13.906 -20.701 1.00 93.31 172 LEU A O 1
ATOM 1355 N N . ILE A 1 173 ? 16.552 15.927 -20.929 1.00 94.81 173 ILE A N 1
ATOM 1356 C CA . ILE A 1 173 ? 15.313 15.440 -21.556 1.00 94.81 173 ILE A CA 1
ATOM 1357 C C . ILE A 1 173 ? 15.641 14.678 -22.846 1.00 94.81 173 ILE A C 1
ATOM 1359 O O . ILE A 1 173 ? 15.174 13.556 -23.051 1.00 94.81 173 ILE A O 1
ATOM 1363 N N . LYS A 1 174 ? 16.479 15.263 -23.709 1.00 93.56 174 LYS A N 1
ATOM 1364 C CA . LYS A 1 174 ? 16.896 14.666 -24.983 1.00 93.56 174 LYS A CA 1
ATOM 1365 C C . LYS A 1 174 ? 17.598 13.321 -24.783 1.00 93.56 174 LYS A C 1
ATOM 1367 O O . LYS A 1 174 ? 17.250 12.367 -25.480 1.00 93.56 174 LYS A O 1
ATOM 1372 N N . LYS A 1 175 ? 18.530 13.216 -23.825 1.00 90.62 175 LYS A N 1
ATOM 1373 C CA . LYS A 1 175 ? 19.179 11.939 -23.471 1.00 90.62 175 LYS A CA 1
ATOM 1374 C C . LYS A 1 175 ? 18.152 10.897 -23.040 1.00 90.62 175 LYS A C 1
ATOM 1376 O O . LYS A 1 175 ? 18.193 9.765 -23.516 1.00 90.62 175 LYS A O 1
ATOM 1381 N N . HIS A 1 176 ? 17.195 11.296 -22.207 1.00 90.88 176 HIS A N 1
ATOM 1382 C CA . HIS A 1 176 ? 16.172 10.391 -21.699 1.00 90.88 176 HIS A CA 1
ATOM 1383 C C . HIS A 1 176 ? 15.277 9.823 -22.812 1.00 90.88 176 HIS A C 1
ATOM 1385 O O . HIS A 1 176 ? 15.066 8.611 -22.893 1.00 90.88 176 HIS A O 1
ATOM 1391 N N . PHE A 1 177 ? 14.821 10.679 -23.733 1.00 92.69 177 PHE A N 1
ATOM 1392 C CA . PHE A 1 177 ? 14.094 10.240 -24.926 1.00 92.69 177 PHE A CA 1
ATOM 1393 C C . PHE A 1 177 ? 14.920 9.301 -25.796 1.00 92.69 177 PHE A C 1
ATOM 1395 O O . PHE A 1 177 ? 14.402 8.285 -26.250 1.00 92.69 177 PHE A O 1
ATOM 1402 N N . HIS A 1 178 ? 16.190 9.631 -26.033 1.00 89.56 178 HIS A N 1
ATOM 1403 C CA . HIS A 1 178 ? 17.050 8.828 -26.892 1.00 89.56 178 HIS A CA 1
ATOM 1404 C C . HIS A 1 178 ? 17.248 7.417 -26.332 1.00 89.56 178 HIS A C 1
ATOM 1406 O O . HIS A 1 178 ? 17.042 6.446 -27.055 1.00 89.56 178 HIS A O 1
ATOM 1412 N N . HIS A 1 179 ? 17.551 7.297 -25.036 1.00 89.25 179 HIS A N 1
ATOM 1413 C CA . HIS A 1 179 ? 17.732 6.002 -24.379 1.00 89.25 179 HIS A CA 1
ATOM 1414 C C . HIS A 1 179 ? 16.456 5.155 -24.432 1.00 89.25 179 HIS A C 1
ATOM 1416 O O . HIS A 1 179 ? 16.514 3.962 -24.729 1.00 89.25 179 HIS A O 1
ATOM 1422 N N . ARG A 1 180 ? 15.288 5.758 -24.166 1.00 87.19 180 ARG A N 1
ATOM 1423 C CA . ARG A 1 180 ? 14.023 5.015 -24.152 1.00 87.19 180 ARG A CA 1
ATOM 1424 C C . ARG A 1 180 ? 13.578 4.593 -25.549 1.00 87.19 180 ARG A C 1
ATOM 1426 O O . ARG A 1 180 ? 13.128 3.464 -25.729 1.0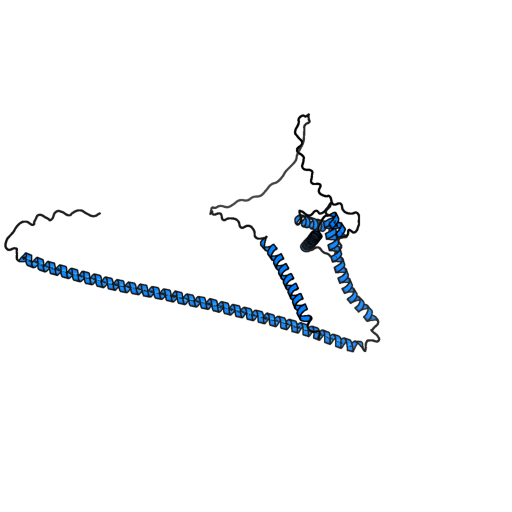0 87.19 180 ARG A O 1
ATOM 1433 N N . TRP A 1 181 ? 13.730 5.482 -26.525 1.00 88.56 181 TRP A N 1
ATOM 1434 C CA . TRP A 1 181 ? 13.428 5.199 -27.923 1.00 88.56 181 TRP A CA 1
ATOM 1435 C C . TRP A 1 181 ? 14.321 4.084 -28.475 1.00 88.56 181 TRP A C 1
ATOM 1437 O O . TRP A 1 181 ? 13.826 3.142 -29.092 1.00 88.56 181 TRP A O 1
ATOM 1447 N N . ASP A 1 182 ? 15.624 4.144 -28.197 1.00 86.81 182 ASP A N 1
ATOM 1448 C CA . ASP A 1 182 ? 16.569 3.116 -28.624 1.00 86.81 182 ASP A CA 1
ATOM 1449 C C . ASP A 1 182 ? 16.268 1.759 -27.968 1.00 86.81 182 ASP A C 1
ATOM 1451 O O . ASP A 1 182 ? 16.179 0.744 -28.657 1.00 86.81 182 ASP A O 1
ATOM 1455 N N . TYR A 1 183 ? 15.979 1.737 -26.662 1.00 88.00 183 TYR A N 1
ATOM 1456 C CA . TYR A 1 183 ? 15.531 0.525 -25.970 1.00 88.00 183 TYR A CA 1
ATOM 1457 C C . TYR A 1 183 ? 14.295 -0.108 -26.636 1.00 88.00 183 TYR A C 1
ATOM 1459 O O . TYR A 1 183 ? 14.294 -1.306 -26.933 1.00 88.00 183 TYR A O 1
ATOM 1467 N N . ASN A 1 184 ? 13.264 0.693 -26.927 1.00 84.62 184 ASN A N 1
ATOM 1468 C CA . ASN A 1 184 ? 12.050 0.211 -27.590 1.00 84.62 184 ASN A CA 1
ATOM 1469 C C . ASN A 1 184 ? 12.348 -0.332 -28.996 1.00 84.62 184 ASN A C 1
ATOM 1471 O O . ASN A 1 184 ? 11.822 -1.375 -29.382 1.00 84.62 184 ASN A O 1
ATOM 1475 N N . ASN A 1 185 ? 13.230 0.325 -29.750 1.00 85.06 185 ASN A N 1
ATOM 1476 C CA . ASN A 1 185 ? 13.627 -0.135 -31.077 1.00 85.06 185 ASN A CA 1
ATOM 1477 C C . ASN A 1 185 ? 14.395 -1.453 -31.045 1.00 85.06 185 ASN A C 1
ATOM 1479 O O . ASN A 1 185 ? 14.129 -2.321 -31.877 1.00 85.06 185 ASN A O 1
ATOM 1483 N N . ARG A 1 186 ? 15.326 -1.629 -30.101 1.00 85.00 186 ARG A N 1
ATOM 1484 C CA . ARG A 1 186 ? 16.044 -2.900 -29.929 1.00 85.00 186 ARG A CA 1
ATOM 1485 C C . ARG A 1 186 ? 15.070 -4.026 -29.589 1.00 85.00 186 ARG A C 1
ATOM 1487 O O . ARG A 1 186 ? 15.108 -5.073 -30.228 1.00 85.00 186 ARG A O 1
ATOM 1494 N N . LYS A 1 187 ? 14.135 -3.778 -28.665 1.00 82.06 187 LYS A N 1
ATOM 1495 C CA . LYS A 1 187 ? 13.081 -4.736 -28.303 1.00 82.06 187 LYS A CA 1
ATOM 1496 C C . LYS A 1 187 ? 12.220 -5.125 -29.512 1.00 82.06 187 LYS A C 1
ATOM 1498 O O . LYS A 1 187 ? 12.023 -6.305 -29.774 1.00 82.06 187 LYS A O 1
ATOM 1503 N N . ASN A 1 188 ? 11.768 -4.145 -30.294 1.00 79.81 188 ASN A N 1
ATOM 1504 C CA . ASN A 1 188 ? 10.942 -4.395 -31.477 1.00 79.81 188 ASN A CA 1
ATOM 1505 C C . ASN A 1 188 ? 11.706 -5.128 -32.590 1.00 79.81 188 ASN A C 1
ATOM 1507 O O . ASN A 1 188 ? 11.123 -5.960 -33.279 1.00 79.81 188 ASN A O 1
ATOM 1511 N N . LYS A 1 189 ? 13.004 -4.852 -32.769 1.00 79.56 189 LYS A N 1
ATOM 1512 C CA . LYS A 1 189 ? 13.856 -5.575 -33.728 1.00 79.56 189 LYS A CA 1
ATOM 1513 C C . LYS A 1 189 ? 14.074 -7.029 -33.319 1.00 79.56 189 LYS A C 1
ATOM 1515 O O . LYS A 1 189 ? 14.008 -7.894 -34.182 1.00 79.56 189 LYS A O 1
ATOM 1520 N N . ASN A 1 190 ? 14.279 -7.302 -32.032 1.00 72.88 190 ASN A N 1
ATOM 1521 C CA . ASN A 1 190 ? 14.422 -8.673 -31.539 1.00 72.88 190 ASN A CA 1
ATOM 1522 C C . ASN A 1 190 ? 13.129 -9.475 -31.749 1.00 72.88 190 ASN A C 1
ATOM 1524 O O . ASN A 1 190 ? 13.185 -10.607 -32.216 1.00 72.88 190 ASN A O 1
ATOM 1528 N N . ASN A 1 191 ? 11.968 -8.851 -31.531 1.00 66.06 191 ASN A N 1
ATOM 1529 C CA . ASN A 1 191 ? 10.676 -9.485 -31.800 1.00 66.06 191 ASN A CA 1
ATOM 1530 C C . ASN A 1 191 ? 10.417 -9.706 -33.304 1.00 66.06 191 ASN A C 1
ATOM 1532 O O . ASN A 1 191 ? 9.784 -10.686 -33.676 1.00 66.06 191 ASN A O 1
ATOM 1536 N N . LYS A 1 192 ? 10.907 -8.819 -34.183 1.00 62.88 192 LYS A N 1
ATOM 1537 C CA . LYS A 1 192 ? 10.792 -8.995 -35.643 1.00 62.88 192 LYS A CA 1
ATOM 1538 C C . LYS A 1 192 ? 11.721 -10.079 -36.187 1.00 62.88 192 LYS A C 1
ATOM 1540 O O . LYS A 1 192 ? 11.285 -10.856 -37.023 1.00 62.88 192 LYS A O 1
ATOM 1545 N N . LYS A 1 193 ? 12.952 -10.180 -35.677 1.00 57.09 193 LYS A N 1
ATOM 1546 C CA . LYS A 1 193 ? 13.899 -11.237 -36.072 1.00 57.09 193 LYS A CA 1
ATOM 1547 C C . LYS A 1 193 ? 13.414 -12.638 -35.690 1.00 57.09 193 LYS A C 1
ATOM 1549 O O . LYS A 1 193 ? 13.608 -13.555 -36.474 1.00 57.09 193 LYS A O 1
ATOM 1554 N N . GLY A 1 194 ? 12.722 -12.780 -34.554 1.00 53.56 194 GLY A N 1
ATOM 1555 C CA . GLY A 1 194 ? 12.046 -14.034 -34.195 1.00 53.56 194 GLY A CA 1
ATOM 1556 C C . GLY A 1 194 ? 10.923 -14.429 -35.167 1.00 53.56 194 GLY A C 1
ATOM 1557 O O . GLY A 1 194 ? 10.708 -15.610 -35.397 1.00 53.56 194 GLY A O 1
ATOM 1558 N N . ASN A 1 195 ? 10.258 -13.453 -35.797 1.00 49.91 195 ASN A N 1
ATOM 1559 C CA . ASN A 1 195 ? 9.194 -13.705 -36.777 1.00 49.91 195 ASN A CA 1
ATOM 1560 C C . ASN A 1 195 ? 9.692 -13.861 -38.226 1.00 49.91 195 ASN A C 1
ATOM 1562 O O . ASN A 1 195 ? 9.009 -14.496 -39.024 1.00 49.91 195 ASN A O 1
ATOM 1566 N N . GLU A 1 196 ? 10.836 -13.276 -38.596 1.00 51.16 196 GLU A N 1
ATOM 1567 C CA . GLU A 1 196 ? 11.403 -13.392 -39.952 1.00 51.16 196 GLU A CA 1
ATOM 1568 C C . GLU A 1 196 ? 12.193 -14.694 -40.153 1.00 51.16 196 GLU A C 1
ATOM 1570 O O . GLU A 1 196 ? 12.080 -15.286 -41.224 1.00 51.16 196 GLU A O 1
ATOM 1575 N N . HIS A 1 197 ? 12.895 -15.201 -39.128 1.00 45.88 197 HIS A N 1
ATOM 1576 C CA . HIS A 1 197 ? 13.554 -16.519 -39.190 1.00 45.88 197 HIS A CA 1
ATOM 1577 C C . HIS A 1 197 ? 12.526 -17.643 -39.417 1.00 45.88 197 HIS A C 1
ATOM 1579 O O . HIS A 1 197 ? 12.698 -18.492 -40.281 1.00 45.88 197 HIS A O 1
ATOM 1585 N N . HIS A 1 198 ? 11.363 -17.535 -38.766 1.00 47.47 198 HIS A N 1
ATOM 1586 C CA . HIS A 1 198 ? 10.252 -18.480 -38.901 1.00 47.47 198 HIS A CA 1
ATOM 1587 C C . HIS A 1 198 ? 9.535 -18.440 -40.271 1.00 47.47 198 HIS A C 1
ATOM 1589 O O . HIS A 1 198 ? 8.681 -19.282 -40.549 1.00 47.47 198 HIS A O 1
ATOM 1595 N N . LYS A 1 199 ? 9.839 -17.452 -41.129 1.00 46.16 199 LYS A N 1
ATOM 1596 C CA . LYS A 1 199 ? 9.196 -17.274 -42.442 1.00 46.16 199 LYS A CA 1
ATOM 1597 C C . LYS A 1 199 ? 10.083 -17.695 -43.623 1.00 46.16 199 LYS A C 1
ATOM 1599 O O . LYS A 1 199 ? 9.533 -17.956 -44.683 1.00 46.16 199 LYS A O 1
ATOM 1604 N N . GLN A 1 200 ? 11.408 -17.775 -43.456 1.00 47.03 200 GLN A N 1
ATOM 1605 C CA . GLN A 1 200 ? 12.337 -18.204 -44.518 1.00 47.03 200 GLN A CA 1
ATOM 1606 C C . GLN A 1 200 ? 12.729 -19.693 -44.442 1.00 47.03 200 GLN A C 1
ATOM 1608 O O . GLN A 1 200 ? 12.983 -20.277 -45.488 1.00 47.03 200 GLN A O 1
ATOM 1613 N N . GLU A 1 201 ? 12.690 -20.337 -43.268 1.00 46.66 201 GLU A N 1
ATOM 1614 C CA . GLU A 1 201 ? 12.908 -21.799 -43.141 1.00 46.66 201 GLU A CA 1
ATOM 1615 C C . GLU A 1 201 ? 11.746 -22.637 -43.721 1.00 46.66 201 GLU A C 1
ATOM 1617 O O . GLU A 1 201 ? 11.960 -23.712 -44.272 1.00 46.66 201 GLU A O 1
ATOM 1622 N N . LYS A 1 202 ? 10.513 -22.105 -43.735 1.00 47.09 202 LYS A N 1
ATOM 1623 C CA . LYS A 1 202 ? 9.308 -22.816 -44.215 1.00 47.09 202 LYS A CA 1
ATOM 1624 C C . LYS A 1 202 ? 9.216 -23.064 -45.730 1.00 47.09 202 LYS A C 1
ATOM 1626 O O . LYS A 1 202 ? 8.337 -23.811 -46.146 1.00 47.09 202 LYS A O 1
ATOM 1631 N N . GLU A 1 203 ? 10.064 -22.451 -46.558 1.00 48.59 203 GLU A N 1
ATOM 1632 C CA . GLU A 1 203 ? 9.978 -22.577 -48.028 1.00 48.59 203 GLU A CA 1
ATOM 1633 C C . GLU A 1 203 ? 11.033 -23.515 -48.648 1.00 48.59 203 GLU A C 1
ATOM 1635 O O . GLU A 1 203 ? 10.883 -23.880 -49.812 1.00 48.59 203 GLU A O 1
ATOM 1640 N N . GLN A 1 204 ? 12.059 -23.957 -47.905 1.00 44.69 204 GLN A N 1
ATOM 1641 C CA . GLN A 1 204 ? 13.115 -24.849 -48.427 1.00 44.69 204 GLN A CA 1
ATOM 1642 C C . GLN A 1 204 ? 13.177 -26.241 -47.765 1.00 44.69 204 GLN A C 1
ATOM 1644 O O . GLN A 1 204 ? 13.679 -27.167 -48.393 1.00 44.69 204 GLN A O 1
ATOM 1649 N N . GLU A 1 205 ? 12.593 -26.436 -46.575 1.00 44.97 205 GLU A N 1
ATOM 1650 C CA . GLU A 1 205 ? 12.506 -27.741 -45.878 1.00 44.97 205 GLU A CA 1
ATOM 1651 C C . GLU A 1 205 ? 11.246 -28.568 -46.219 1.00 44.97 205 GLU A C 1
ATOM 1653 O O . GLU A 1 205 ? 11.070 -29.676 -45.721 1.00 44.97 205 GLU A O 1
ATOM 1658 N N . HIS A 1 206 ? 10.375 -28.086 -47.111 1.00 43.47 206 HIS A N 1
ATOM 1659 C CA . HIS A 1 206 ? 9.102 -28.740 -47.465 1.00 43.47 206 HIS A CA 1
ATOM 1660 C C . HIS A 1 206 ? 9.256 -29.994 -48.365 1.00 43.47 206 HIS A C 1
ATOM 1662 O O . HIS A 1 206 ? 8.257 -30.575 -48.777 1.00 43.47 206 HIS A O 1
ATOM 1668 N N . HIS A 1 207 ? 10.467 -30.428 -48.739 1.00 42.84 207 HIS A N 1
ATOM 1669 C CA . HIS A 1 207 ? 10.603 -31.566 -49.669 1.00 42.84 207 HIS A CA 1
ATOM 1670 C C . HIS A 1 207 ? 11.452 -32.748 -49.190 1.00 42.84 207 HIS A C 1
ATOM 1672 O O . HIS A 1 207 ? 11.300 -33.831 -49.741 1.00 42.84 207 HIS A O 1
ATOM 1678 N N . GLU A 1 208 ? 12.275 -32.600 -48.148 1.00 47.31 208 GLU A N 1
ATOM 1679 C CA . GLU A 1 208 ? 13.123 -33.708 -47.661 1.00 47.31 208 GLU A CA 1
ATOM 1680 C C . GLU A 1 208 ? 13.108 -33.911 -46.134 1.00 47.31 208 GLU A C 1
ATOM 1682 O O . GLU A 1 208 ? 13.487 -34.982 -45.676 1.00 47.31 208 GLU A O 1
ATOM 1687 N N . GLN A 1 209 ? 12.587 -32.968 -45.337 1.00 45.88 209 GLN A N 1
ATOM 1688 C CA . GLN A 1 209 ? 12.453 -33.109 -43.873 1.00 45.88 209 GLN A CA 1
ATOM 1689 C C . GLN A 1 209 ? 11.046 -33.516 -43.394 1.00 45.88 209 GLN A C 1
ATOM 1691 O O . GLN A 1 209 ? 10.811 -33.642 -42.194 1.00 45.88 209 GLN A O 1
ATOM 1696 N N . GLU A 1 210 ? 10.102 -33.772 -44.304 1.00 46.81 210 GLU A N 1
ATOM 1697 C CA . GLU A 1 210 ? 8.718 -34.160 -43.971 1.00 46.81 210 GLU A CA 1
ATOM 1698 C C . GLU A 1 210 ? 8.605 -35.539 -43.279 1.00 46.81 210 GLU A C 1
ATOM 1700 O O . GLU A 1 210 ? 7.550 -35.863 -42.736 1.00 46.81 210 GLU A O 1
ATOM 1705 N N . GLN A 1 211 ? 9.676 -36.347 -43.258 1.00 45.72 211 GLN A N 1
ATOM 1706 C CA . GLN A 1 211 ? 9.693 -37.661 -42.595 1.00 45.72 211 GLN A CA 1
ATOM 1707 C C . GLN A 1 211 ? 10.467 -37.718 -41.266 1.00 45.72 211 GLN A C 1
ATOM 1709 O O . GLN A 1 211 ? 10.076 -38.507 -40.413 1.00 45.72 211 GLN A O 1
ATOM 1714 N N . GLU A 1 212 ? 11.492 -36.888 -41.036 1.00 47.47 212 GLU A N 1
ATOM 1715 C CA . GLU A 1 212 ? 12.251 -36.875 -39.763 1.00 47.47 212 GLU A CA 1
ATOM 1716 C C . GLU A 1 212 ? 11.772 -35.786 -38.778 1.00 47.47 212 GLU A C 1
ATOM 1718 O O . GLU A 1 212 ? 11.787 -36.005 -37.567 1.00 47.47 212 GLU A O 1
ATOM 1723 N N . HIS A 1 213 ? 11.239 -34.651 -39.256 1.00 45.97 213 HIS A N 1
ATOM 1724 C CA . HIS A 1 213 ? 10.744 -33.560 -38.394 1.00 45.97 213 HIS A CA 1
ATOM 1725 C C . HIS A 1 213 ? 9.475 -33.941 -37.605 1.00 45.97 213 HIS A C 1
ATOM 1727 O O . HIS A 1 213 ? 9.223 -33.407 -36.525 1.00 45.97 213 HIS A O 1
ATOM 1733 N N . HIS A 1 214 ? 8.678 -34.900 -38.093 1.00 51.44 214 HIS A N 1
ATOM 1734 C CA . HIS A 1 214 ? 7.437 -35.295 -37.418 1.00 51.44 214 HIS A CA 1
ATOM 1735 C C . HIS A 1 214 ? 7.683 -36.021 -36.081 1.00 51.44 214 HIS A C 1
ATOM 1737 O O . HIS A 1 214 ? 6.837 -35.959 -35.191 1.00 51.44 214 HIS A O 1
ATOM 1743 N N . GLU A 1 215 ? 8.846 -36.661 -35.899 1.00 53.12 215 GLU A N 1
ATOM 1744 C CA . GLU A 1 215 ? 9.169 -37.428 -34.686 1.00 53.12 215 GLU A CA 1
ATOM 1745 C C . GLU A 1 215 ? 9.854 -36.576 -33.590 1.00 53.12 215 GLU A C 1
ATOM 1747 O O . GLU A 1 215 ? 9.646 -36.815 -32.396 1.00 53.12 215 GLU A O 1
ATOM 1752 N N . GLU A 1 216 ? 10.616 -35.532 -33.951 1.00 51.72 216 GLU A N 1
ATOM 1753 C CA . GLU A 1 216 ? 11.202 -34.582 -32.983 1.00 51.72 216 GLU A CA 1
ATOM 1754 C C . GLU A 1 216 ? 10.216 -33.485 -32.539 1.00 51.72 216 GLU A C 1
ATOM 1756 O O . GLU A 1 216 ? 10.194 -33.112 -31.361 1.00 51.72 216 GLU A O 1
ATOM 1761 N N . GLU A 1 217 ? 9.330 -33.023 -33.428 1.00 51.25 217 GLU A N 1
ATOM 1762 C CA . GLU A 1 217 ? 8.286 -32.039 -33.104 1.00 51.25 217 GLU A CA 1
ATOM 1763 C C . GLU A 1 217 ? 7.250 -32.611 -32.117 1.00 51.25 217 GLU A C 1
ATOM 1765 O O . GLU A 1 217 ? 6.751 -31.900 -31.238 1.00 51.25 217 GLU A O 1
ATOM 1770 N N . GLN A 1 218 ? 7.003 -33.925 -32.170 1.00 55.56 218 GLN A N 1
ATOM 1771 C CA . GLN A 1 218 ? 6.143 -34.622 -31.213 1.00 55.56 218 GLN A CA 1
ATOM 1772 C C . GLN A 1 218 ? 6.755 -34.636 -29.798 1.00 55.56 218 GLN A C 1
ATOM 1774 O O . GLN A 1 218 ? 6.060 -34.339 -28.824 1.00 55.56 218 GLN A O 1
ATOM 1779 N N . LYS A 1 219 ? 8.072 -34.864 -29.674 1.00 59.28 219 LYS A N 1
ATOM 1780 C CA . LYS A 1 219 ? 8.786 -34.865 -28.380 1.00 59.28 219 LYS A CA 1
ATOM 1781 C C . LYS A 1 219 ? 8.911 -33.468 -27.765 1.00 59.28 219 LYS A C 1
ATOM 1783 O O . LYS A 1 219 ? 8.764 -33.318 -26.552 1.00 59.28 219 LYS A O 1
ATOM 1788 N N . HIS A 1 220 ? 9.134 -32.434 -28.578 1.00 55.16 220 HIS A N 1
ATOM 1789 C CA . HIS A 1 220 ? 9.184 -31.053 -28.084 1.00 55.16 220 HIS A CA 1
ATOM 1790 C C . HIS A 1 220 ? 7.799 -30.563 -27.621 1.00 55.16 220 HIS A C 1
ATOM 1792 O O . HIS A 1 220 ? 7.686 -29.894 -26.591 1.00 55.16 220 HIS A O 1
ATOM 1798 N N . CYS A 1 221 ? 6.725 -30.949 -28.322 1.00 59.28 221 CYS A N 1
ATOM 1799 C CA . CYS A 1 221 ? 5.358 -30.608 -27.924 1.00 59.28 221 CYS A CA 1
ATOM 1800 C C . CYS A 1 221 ? 4.943 -31.299 -26.608 1.00 59.28 221 CYS A C 1
ATOM 1802 O O . CYS A 1 221 ? 4.281 -30.685 -25.768 1.00 59.28 221 CYS A O 1
ATOM 1804 N N . GLU A 1 222 ? 5.379 -32.541 -26.374 1.00 65.38 222 GLU A N 1
ATOM 1805 C CA . GLU A 1 222 ? 5.170 -33.238 -25.096 1.00 65.38 222 GLU A CA 1
ATOM 1806 C C . GLU A 1 222 ? 5.920 -32.564 -23.936 1.00 65.38 222 GLU A C 1
ATOM 1808 O O . GLU A 1 222 ? 5.337 -32.339 -22.870 1.00 65.38 222 GLU A O 1
ATOM 1813 N N . GLN A 1 223 ? 7.171 -32.149 -24.152 1.00 69.81 223 GLN A N 1
ATOM 1814 C CA . GLN A 1 223 ? 7.977 -31.485 -23.124 1.00 69.81 223 GLN A CA 1
ATOM 1815 C C . GLN A 1 223 ? 7.430 -30.095 -22.746 1.00 69.81 223 GLN A C 1
ATOM 1817 O O . GLN A 1 223 ? 7.418 -29.717 -21.570 1.00 69.81 223 GLN A O 1
ATOM 1822 N N . GLU A 1 224 ? 6.924 -29.331 -23.717 1.00 65.25 224 GLU A N 1
ATOM 1823 C CA . GLU A 1 224 ? 6.303 -28.030 -23.456 1.00 65.25 224 GLU A CA 1
ATOM 1824 C C . GLU A 1 224 ? 4.962 -28.186 -22.713 1.00 65.25 224 GLU A C 1
ATOM 1826 O O . GLU A 1 224 ? 4.680 -27.441 -21.768 1.00 65.25 224 GLU A O 1
ATOM 1831 N N . GLN A 1 225 ? 4.174 -29.219 -23.042 1.00 73.88 225 GLN A N 1
ATOM 1832 C CA . GLN A 1 225 ? 2.961 -29.563 -22.294 1.00 73.88 225 GLN A CA 1
ATOM 1833 C C . GLN A 1 225 ? 3.256 -29.989 -20.850 1.00 73.88 225 GLN A C 1
ATOM 1835 O O . GLN A 1 225 ? 2.510 -29.608 -19.942 1.00 73.88 225 GLN A O 1
ATOM 1840 N N . GLU A 1 226 ? 4.327 -30.744 -20.597 1.00 79.00 226 GLU A N 1
ATOM 1841 C CA . GLU A 1 226 ? 4.754 -31.079 -19.233 1.00 79.00 226 GLU A CA 1
ATOM 1842 C C . GLU A 1 226 ? 5.206 -29.843 -18.446 1.00 79.00 226 GLU A C 1
ATOM 1844 O O . GLU A 1 226 ? 4.831 -29.685 -17.281 1.00 79.00 226 GLU A O 1
ATOM 1849 N N . CYS A 1 227 ? 5.930 -28.919 -19.084 1.00 80.19 227 CYS A N 1
ATOM 1850 C CA . CYS A 1 227 ? 6.351 -27.663 -18.464 1.00 80.19 227 CYS A CA 1
ATOM 1851 C C . CYS A 1 227 ? 5.146 -26.789 -18.066 1.00 80.19 227 CYS A C 1
ATOM 1853 O O . CYS A 1 227 ? 5.086 -26.258 -16.949 1.00 80.19 227 CYS A O 1
ATOM 1855 N N . VAL A 1 228 ? 4.133 -26.696 -18.935 1.00 85.69 228 VAL A N 1
ATOM 1856 C CA . VAL A 1 228 ? 2.880 -25.983 -18.639 1.00 85.69 228 VAL A CA 1
ATOM 1857 C C . VAL A 1 228 ? 2.110 -26.665 -17.503 1.00 85.69 228 VAL A C 1
ATOM 1859 O O . VAL A 1 228 ? 1.697 -25.980 -16.564 1.00 85.69 228 VAL A O 1
ATOM 1862 N N . LYS A 1 229 ? 1.983 -28.000 -17.517 1.00 89.50 229 LYS A N 1
ATOM 1863 C CA . LYS A 1 229 ? 1.333 -28.768 -16.435 1.00 89.50 229 LYS A CA 1
ATOM 1864 C C . LYS A 1 229 ? 2.045 -28.592 -15.093 1.00 89.50 229 LYS A C 1
ATOM 1866 O O . LYS A 1 229 ? 1.383 -28.433 -14.067 1.00 89.50 229 LYS A O 1
ATOM 1871 N N . HIS A 1 230 ? 3.379 -28.587 -15.082 1.00 87.62 230 HIS A N 1
ATOM 1872 C CA . HIS A 1 230 ? 4.165 -28.355 -13.870 1.00 87.62 230 HIS A CA 1
ATOM 1873 C C . HIS A 1 230 ? 3.904 -26.957 -13.302 1.00 87.62 230 HIS A C 1
ATOM 1875 O O . HIS A 1 230 ? 3.612 -26.807 -12.114 1.00 87.62 230 HIS A O 1
ATOM 1881 N N . ARG A 1 231 ? 3.935 -25.931 -14.158 1.00 85.56 231 ARG A N 1
ATOM 1882 C CA . ARG A 1 231 ? 3.680 -24.544 -13.756 1.00 85.56 231 ARG A CA 1
ATOM 1883 C C . ARG A 1 231 ? 2.254 -24.337 -13.246 1.00 85.56 231 ARG A C 1
ATOM 1885 O O . ARG A 1 231 ? 2.043 -23.601 -12.284 1.00 85.56 231 ARG A O 1
ATOM 1892 N N . GLU A 1 232 ? 1.273 -24.995 -13.858 1.00 92.38 232 GLU A N 1
ATOM 1893 C CA . GLU A 1 232 ? -0.113 -24.964 -13.391 1.00 92.38 232 GLU A CA 1
ATOM 1894 C C . GLU A 1 232 ? -0.260 -25.643 -12.021 1.00 92.38 232 GLU A C 1
ATOM 1896 O O . GLU A 1 232 ? -0.920 -25.103 -11.132 1.00 92.38 232 GLU A O 1
ATOM 1901 N N . LYS A 1 233 ? 0.405 -26.787 -11.810 1.00 93.25 233 LYS A N 1
ATOM 1902 C CA . LYS A 1 233 ? 0.425 -27.486 -10.518 1.00 93.25 233 LYS A CA 1
ATOM 1903 C C . LYS A 1 233 ? 1.054 -26.632 -9.415 1.00 93.25 233 LYS A C 1
ATOM 1905 O O . LYS A 1 233 ? 0.478 -26.540 -8.334 1.00 93.25 233 LYS A O 1
ATOM 1910 N N . GLU A 1 234 ? 2.176 -25.971 -9.693 1.00 93.50 234 GLU A N 1
ATOM 1911 C CA . GLU A 1 234 ? 2.834 -25.052 -8.754 1.00 93.50 234 GLU A CA 1
ATOM 1912 C C . GLU A 1 234 ? 1.933 -23.854 -8.410 1.00 93.50 234 GLU A C 1
ATOM 1914 O O . GLU A 1 234 ? 1.810 -23.473 -7.244 1.00 93.50 234 GLU A O 1
ATOM 1919 N N . CYS A 1 235 ? 1.230 -23.301 -9.406 1.00 92.69 235 CYS A N 1
ATOM 1920 C CA . CYS A 1 235 ? 0.273 -22.215 -9.199 1.00 92.69 235 CYS A CA 1
ATOM 1921 C C . CYS A 1 235 ? -0.896 -22.651 -8.297 1.00 92.69 235 CYS A C 1
ATOM 1923 O O . CYS A 1 235 ? -1.209 -21.970 -7.319 1.00 92.69 235 CYS A O 1
ATOM 1925 N N . ARG A 1 236 ? -1.482 -23.829 -8.558 1.00 93.44 236 ARG A N 1
ATOM 1926 C CA . ARG A 1 236 ? -2.555 -24.411 -7.729 1.00 93.44 236 ARG A CA 1
ATOM 1927 C C . ARG A 1 236 ? -2.084 -24.721 -6.307 1.00 93.44 236 ARG A C 1
ATOM 1929 O O . ARG A 1 236 ? -2.835 -24.544 -5.350 1.00 93.44 236 ARG A O 1
ATOM 1936 N N . GLU A 1 237 ? -0.849 -25.188 -6.139 1.00 95.44 237 GLU A N 1
ATOM 1937 C CA . GLU A 1 237 ? -0.284 -25.446 -4.813 1.00 95.44 237 GLU A CA 1
ATOM 1938 C C . GLU A 1 237 ? -0.075 -24.146 -4.029 1.00 95.44 237 GLU A C 1
ATOM 1940 O O . GLU A 1 237 ? -0.415 -24.076 -2.846 1.00 95.44 237 GLU A O 1
ATOM 1945 N N . LYS A 1 238 ? 0.423 -23.096 -4.689 1.00 92.44 238 LYS A N 1
ATOM 1946 C CA . LYS A 1 238 ? 0.562 -21.772 -4.082 1.00 92.44 238 LYS A CA 1
ATOM 1947 C C . LYS A 1 238 ? -0.792 -21.212 -3.644 1.00 92.44 238 LYS A C 1
ATOM 1949 O O . LYS A 1 238 ? -0.916 -20.771 -2.504 1.00 92.44 238 LYS A O 1
ATOM 1954 N N . GLU A 1 239 ? -1.813 -21.312 -4.492 1.00 94.94 239 GLU A N 1
ATOM 1955 C CA . GLU A 1 239 ? -3.179 -20.893 -4.161 1.00 94.94 239 GLU A CA 1
ATOM 1956 C C . GLU A 1 239 ? -3.746 -21.672 -2.961 1.00 94.94 239 GLU A C 1
ATOM 1958 O O . GLU A 1 239 ? -4.317 -21.071 -2.049 1.00 94.94 239 GLU A O 1
ATOM 1963 N N . ARG A 1 240 ? -3.511 -22.992 -2.883 1.00 96.94 240 ARG A N 1
ATOM 1964 C CA . ARG A 1 240 ? -3.881 -23.798 -1.705 1.00 96.94 240 ARG A CA 1
ATOM 1965 C C . ARG A 1 240 ? -3.169 -23.345 -0.433 1.00 96.94 240 ARG A C 1
ATOM 1967 O O . ARG A 1 240 ? -3.801 -23.300 0.619 1.00 96.94 240 ARG A O 1
ATOM 1974 N N . ARG A 1 241 ? -1.874 -23.023 -0.499 1.00 95.38 241 ARG A N 1
ATOM 1975 C CA . ARG A 1 241 ? -1.113 -22.530 0.664 1.00 95.38 241 ARG A CA 1
ATOM 1976 C C . ARG A 1 241 ? -1.644 -21.179 1.143 1.00 95.38 241 ARG A C 1
ATOM 1978 O O . ARG A 1 241 ? -1.789 -20.977 2.345 1.00 95.38 241 ARG A O 1
ATOM 1985 N N . GLU A 1 242 ? -1.976 -20.285 0.215 1.00 94.88 242 GLU A N 1
ATOM 1986 C CA . GLU A 1 242 ? -2.597 -18.997 0.535 1.00 94.88 242 GLU A CA 1
ATOM 1987 C C . GLU A 1 242 ? -4.000 -19.171 1.133 1.00 94.88 242 GLU A C 1
ATOM 1989 O O . GLU A 1 242 ? -4.338 -18.473 2.087 1.00 94.88 242 GLU A O 1
ATOM 1994 N N . GLN A 1 243 ? -4.794 -20.127 0.641 1.00 95.69 243 GLN A N 1
ATOM 1995 C CA . GLN A 1 243 ? -6.102 -20.439 1.223 1.00 95.69 243 GLN A CA 1
ATOM 1996 C C . GLN A 1 243 ? -5.977 -20.956 2.661 1.00 95.69 243 GLN A C 1
ATOM 1998 O O . GLN A 1 243 ? -6.639 -20.427 3.545 1.00 95.69 243 GLN A O 1
ATOM 2003 N N . VAL A 1 244 ? -5.070 -21.902 2.924 1.00 96.75 244 VAL A N 1
ATOM 2004 C CA . VAL A 1 244 ? -4.817 -22.407 4.287 1.00 96.75 244 VAL A CA 1
ATOM 2005 C C . VAL A 1 244 ? -4.371 -21.283 5.229 1.00 96.75 244 VAL A C 1
ATOM 2007 O O . VAL A 1 244 ? -4.754 -21.269 6.396 1.00 96.75 244 VAL A O 1
ATOM 2010 N N . HIS A 1 245 ? -3.578 -20.324 4.740 1.00 95.62 245 HIS A N 1
ATOM 2011 C CA . HIS A 1 245 ? -3.190 -19.162 5.540 1.00 95.62 245 HIS A CA 1
ATOM 2012 C C . HIS A 1 245 ? -4.394 -18.275 5.883 1.00 95.62 245 HIS A C 1
ATOM 2014 O O . HIS A 1 245 ? -4.528 -17.872 7.036 1.00 95.62 245 HIS A O 1
ATOM 2020 N N . ARG A 1 246 ? -5.281 -18.004 4.913 1.00 96.50 246 ARG A N 1
ATOM 2021 C CA . ARG A 1 246 ? -6.522 -17.244 5.143 1.00 96.50 246 ARG A CA 1
ATOM 2022 C C . ARG A 1 246 ? -7.433 -17.938 6.154 1.00 96.50 246 ARG A C 1
ATOM 2024 O O . ARG A 1 246 ? -7.918 -17.283 7.069 1.00 96.50 246 ARG A O 1
ATOM 2031 N N . ASP A 1 247 ? -7.613 -19.250 6.026 1.00 96.12 247 ASP A N 1
ATOM 2032 C CA . ASP A 1 247 ? -8.461 -20.030 6.932 1.00 96.12 247 ASP A CA 1
ATOM 2033 C C . ASP A 1 247 ? -7.898 -20.008 8.366 1.00 96.12 247 ASP A C 1
ATOM 2035 O O . ASP A 1 247 ? -8.631 -19.782 9.326 1.00 96.12 247 ASP A O 1
ATOM 2039 N N . LYS A 1 248 ? -6.572 -20.141 8.517 1.00 97.25 248 LYS A N 1
ATOM 2040 C CA . LYS A 1 248 ? -5.893 -20.061 9.820 1.00 97.25 248 LYS A CA 1
ATOM 2041 C C . LYS A 1 248 ? -5.984 -18.669 10.453 1.00 97.25 248 LYS A C 1
ATOM 2043 O O . LYS A 1 248 ? -6.075 -18.550 11.673 1.00 97.25 248 LYS A O 1
ATOM 2048 N N . GLU A 1 249 ? -5.933 -17.614 9.646 1.00 96.00 249 GLU A N 1
ATOM 2049 C CA . GLU A 1 249 ? -6.103 -16.235 10.113 1.00 96.00 249 GLU A CA 1
ATOM 2050 C C . GLU A 1 249 ? -7.541 -15.986 10.592 1.00 96.00 249 GLU A C 1
ATOM 2052 O O . GLU A 1 249 ? -7.735 -15.433 11.676 1.00 96.00 249 GLU A O 1
ATOM 2057 N N . GLN A 1 250 ? -8.539 -16.491 9.858 1.00 95.81 250 GLN A N 1
ATOM 2058 C CA . GLN A 1 250 ? -9.946 -16.442 10.270 1.00 95.81 250 GLN A CA 1
ATOM 2059 C C . GLN A 1 250 ? -10.211 -17.235 11.557 1.00 95.81 250 GLN A C 1
ATOM 2061 O O . GLN A 1 250 ? -10.940 -16.763 12.428 1.00 95.81 250 GLN A O 1
ATOM 2066 N N . GLU A 1 251 ? -9.597 -18.408 11.720 1.00 96.88 251 GLU A N 1
ATOM 2067 C CA . GLU A 1 251 ? -9.707 -19.208 12.946 1.00 96.88 251 GLU A CA 1
ATOM 2068 C C . GLU A 1 251 ? -9.126 -18.463 14.161 1.00 96.88 251 GLU A C 1
ATOM 2070 O O . GLU A 1 251 ? -9.746 -18.406 15.225 1.00 96.88 251 GLU A O 1
ATOM 2075 N N . GLN A 1 252 ? -7.974 -17.801 13.997 1.00 95.94 252 GLN A N 1
ATOM 2076 C CA . GLN A 1 252 ? -7.390 -16.963 15.050 1.00 95.94 252 GLN A CA 1
ATOM 2077 C C . GLN A 1 252 ? -8.265 -15.755 15.398 1.00 95.94 252 GLN A C 1
ATOM 2079 O O . GLN A 1 252 ? -8.359 -15.381 16.569 1.00 95.94 252 GLN A O 1
ATOM 2084 N N . GLU A 1 253 ? -8.892 -15.128 14.404 1.00 95.50 253 GLU A N 1
ATOM 2085 C CA . GLU A 1 253 ? -9.825 -14.024 14.627 1.00 95.50 253 GLU A CA 1
ATOM 2086 C C . GLU A 1 253 ? -11.083 -14.496 15.372 1.00 95.50 253 GLU A C 1
ATOM 2088 O O . GLU A 1 253 ? -11.516 -13.839 16.324 1.00 95.50 253 GLU A O 1
ATOM 2093 N N . CYS A 1 254 ? -11.610 -15.673 15.019 1.00 96.81 254 CYS A N 1
ATOM 2094 C CA . CYS A 1 254 ? -12.735 -16.306 15.707 1.00 96.81 254 CYS A CA 1
ATOM 2095 C C . CYS A 1 254 ? -12.408 -16.567 17.186 1.00 96.81 254 CYS A C 1
ATOM 2097 O O . CYS A 1 254 ? -13.144 -16.118 18.064 1.00 96.81 254 CYS A O 1
ATOM 2099 N N . HIS A 1 255 ? -11.251 -17.167 17.481 1.00 95.56 255 HIS A N 1
ATOM 2100 C CA . HIS A 1 255 ? -10.817 -17.408 18.860 1.00 95.56 255 HIS A CA 1
ATOM 2101 C C . HIS A 1 255 ? -10.605 -16.125 19.672 1.00 95.56 255 HIS A C 1
ATOM 2103 O O . HIS A 1 255 ? -10.980 -16.063 20.844 1.00 95.56 255 HIS A O 1
ATOM 2109 N N . LYS A 1 256 ? -10.040 -15.069 19.069 1.00 96.75 256 LYS A N 1
ATOM 2110 C CA . LYS A 1 256 ? -9.920 -13.761 19.739 1.00 96.75 25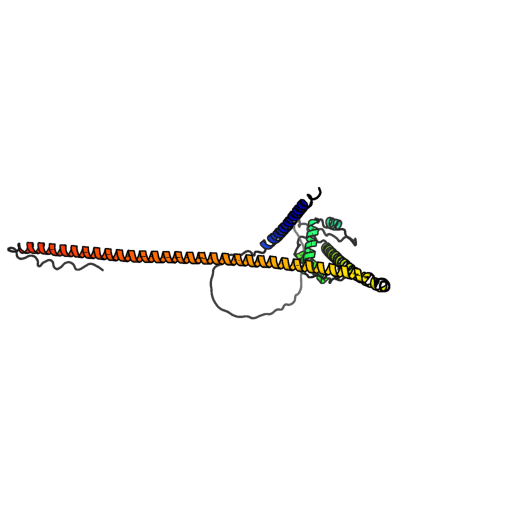6 LYS A CA 1
ATOM 2111 C C . LYS A 1 256 ? -11.290 -13.187 20.091 1.00 96.75 256 LYS A C 1
ATOM 2113 O O . LYS A 1 256 ? -11.467 -12.653 21.184 1.00 96.75 256 LYS A O 1
ATOM 2118 N N . LYS A 1 257 ? -12.260 -13.312 19.184 1.00 97.25 257 LYS A N 1
ATOM 2119 C CA . LYS A 1 257 ? -13.629 -12.840 19.403 1.00 97.25 257 LYS A CA 1
ATOM 2120 C C . LYS A 1 257 ? -14.324 -13.617 20.524 1.00 97.25 257 LYS A C 1
ATOM 2122 O O . LYS A 1 257 ? -14.925 -12.991 21.393 1.00 97.25 257 LYS A O 1
ATOM 2127 N N . GLU A 1 258 ? -14.193 -14.943 20.543 1.00 96.75 258 GLU A N 1
ATOM 2128 C CA . GLU A 1 258 ? -14.722 -15.799 21.614 1.00 96.75 258 GLU A CA 1
ATOM 2129 C C . GLU A 1 258 ? -14.126 -15.442 22.981 1.00 96.75 258 GLU A C 1
ATOM 2131 O O . GLU A 1 258 ? -14.865 -15.324 23.960 1.00 96.75 258 GLU A O 1
ATOM 2136 N N . HIS A 1 259 ? -12.811 -15.200 23.041 1.00 97.69 259 HIS A N 1
ATOM 2137 C CA . HIS A 1 259 ? -12.131 -14.775 24.265 1.00 97.69 259 HIS A CA 1
ATOM 2138 C C . HIS A 1 259 ? -12.668 -13.433 24.780 1.00 97.69 259 HIS A C 1
ATOM 2140 O O . HIS A 1 259 ? -13.043 -13.325 25.946 1.00 97.69 259 HIS A O 1
ATOM 2146 N N . CYS A 1 260 ? -12.780 -12.419 23.912 1.00 97.44 260 CYS A N 1
ATOM 2147 C CA . CYS A 1 260 ? -13.355 -11.126 24.294 1.00 97.44 260 CYS A CA 1
ATOM 2148 C C . CYS A 1 260 ? -14.820 -11.243 24.752 1.00 97.44 260 CYS A C 1
ATOM 2150 O O . CYS A 1 260 ? -15.230 -10.566 25.695 1.00 97.44 260 CYS A O 1
ATOM 2152 N N . GLU A 1 261 ? -15.623 -12.102 24.116 1.00 97.62 261 GLU A N 1
ATOM 2153 C CA . GLU A 1 261 ? -17.011 -12.342 24.526 1.00 97.62 261 GLU A CA 1
ATOM 2154 C C . GLU A 1 261 ? -17.087 -13.044 25.892 1.00 97.62 261 GLU A C 1
ATOM 2156 O O . GLU A 1 261 ? -17.951 -12.731 26.715 1.00 97.62 261 GLU A O 1
ATOM 2161 N N . GLN A 1 262 ? -16.171 -13.974 26.173 1.00 97.56 262 GLN A N 1
ATOM 2162 C CA . GLN A 1 262 ? -16.073 -14.622 27.478 1.00 97.56 262 GLN A CA 1
ATOM 2163 C C . GLN A 1 262 ? -15.683 -13.632 28.583 1.00 97.56 262 GLN A C 1
ATOM 2165 O O . GLN A 1 262 ? -16.350 -13.606 29.620 1.00 97.56 262 GLN A O 1
ATOM 2170 N N . GLU A 1 263 ? -14.680 -12.782 28.354 1.00 97.75 263 GLU A N 1
ATOM 2171 C CA . GLU A 1 263 ? -14.288 -11.729 29.302 1.00 97.75 263 GLU A CA 1
ATOM 2172 C C . GLU A 1 263 ? -15.451 -10.772 29.596 1.00 97.75 263 GLU A C 1
ATOM 2174 O O . GLU A 1 263 ? -15.691 -10.408 30.751 1.00 97.75 263 GLU A O 1
ATOM 2179 N N . HIS A 1 264 ? -16.227 -10.403 28.571 1.00 97.88 264 HIS A N 1
ATOM 2180 C CA . HIS A 1 264 ? -17.418 -9.574 28.750 1.00 97.88 264 HIS A CA 1
ATOM 2181 C C . HIS A 1 264 ? -18.465 -10.265 29.635 1.00 97.88 264 HIS A C 1
ATOM 2183 O O . HIS A 1 264 ? -18.963 -9.663 30.588 1.00 97.88 264 HIS A O 1
ATOM 2189 N N . ARG A 1 265 ? -18.757 -11.549 29.379 1.00 97.50 265 ARG A N 1
ATOM 2190 C CA . ARG A 1 265 ? -19.689 -12.345 30.198 1.00 97.50 265 ARG A CA 1
ATOM 2191 C C . ARG A 1 265 ? -19.222 -12.480 31.649 1.00 97.50 265 ARG A C 1
ATOM 2193 O O . ARG A 1 265 ? -20.037 -12.451 32.569 1.00 97.50 265 ARG A O 1
ATOM 2200 N N . GLU A 1 266 ? -17.924 -12.639 31.882 1.00 97.94 266 GLU A N 1
ATOM 2201 C CA . GLU A 1 266 ? -17.354 -12.689 33.234 1.00 97.94 266 GLU A CA 1
ATOM 2202 C C . GLU A 1 266 ? -17.476 -11.353 33.963 1.00 97.94 266 GLU A C 1
ATOM 2204 O O . GLU A 1 266 ? -17.871 -11.326 35.132 1.00 97.94 266 GLU A O 1
ATOM 2209 N N . LYS A 1 267 ? -17.233 -10.245 33.261 1.00 97.50 267 LYS A N 1
ATOM 2210 C CA . LYS A 1 267 ? -17.419 -8.902 33.809 1.00 97.50 267 LYS A CA 1
ATOM 2211 C C . LYS A 1 267 ? -18.876 -8.640 34.198 1.00 97.50 267 LYS A C 1
ATOM 2213 O O . LYS A 1 267 ? -19.124 -8.182 35.311 1.00 97.50 267 LYS A O 1
ATOM 2218 N N . GLU A 1 268 ? -19.832 -9.000 33.342 1.00 97.88 268 GLU A N 1
ATOM 2219 C CA . GLU A 1 268 ? -21.266 -8.883 33.646 1.00 97.88 268 GLU A CA 1
ATOM 2220 C C . GLU A 1 268 ? -21.675 -9.720 34.867 1.00 97.88 268 GLU A C 1
ATOM 2222 O O . GLU A 1 268 ? -22.440 -9.248 35.714 1.00 97.88 268 GLU A O 1
ATOM 2227 N N . ARG A 1 269 ? -21.143 -10.944 35.009 1.00 98.31 269 ARG A N 1
ATOM 2228 C CA . ARG A 1 269 ? -21.380 -11.777 36.202 1.00 98.31 269 ARG A CA 1
ATOM 2229 C C . ARG A 1 269 ? -20.847 -11.112 37.471 1.00 98.31 269 ARG A C 1
ATOM 2231 O O . ARG A 1 269 ? -21.580 -11.022 38.452 1.00 98.31 269 ARG A O 1
ATOM 2238 N N . CYS A 1 270 ? -19.622 -10.591 37.432 1.00 98.25 270 CYS A N 1
ATOM 2239 C CA . CYS A 1 270 ? -19.009 -9.902 38.569 1.00 98.25 270 CYS A CA 1
ATOM 2240 C C . CYS A 1 270 ? -19.794 -8.639 38.973 1.00 98.25 270 CYS A C 1
ATOM 2242 O O . CYS A 1 270 ? -20.066 -8.416 40.154 1.00 98.25 270 CYS A O 1
ATOM 2244 N N . GLU A 1 271 ? -20.228 -7.827 38.004 1.00 98.19 271 GLU A N 1
ATOM 2245 C CA . GLU A 1 271 ? -21.053 -6.641 38.268 1.00 98.19 271 GLU A CA 1
ATOM 2246 C C . GLU A 1 271 ? -22.411 -7.009 38.886 1.00 98.19 271 GLU A C 1
ATOM 2248 O O . GLU A 1 271 ? -22.863 -6.355 39.835 1.00 98.19 271 GLU A O 1
ATOM 2253 N N . LYS A 1 272 ? -23.036 -8.092 38.407 1.00 98.38 272 LYS A N 1
ATOM 2254 C CA . LYS A 1 272 ? -24.291 -8.609 38.964 1.00 98.38 272 LYS A CA 1
ATOM 2255 C C . LYS A 1 272 ? -24.125 -9.084 40.410 1.00 98.38 272 LYS A C 1
ATOM 2257 O O . LYS A 1 272 ? -24.924 -8.700 41.265 1.00 98.38 272 LYS A O 1
ATOM 2262 N N . GLU A 1 273 ? -23.074 -9.843 40.713 1.00 98.31 273 GLU A N 1
ATOM 2263 C CA . GLU A 1 273 ? -22.772 -10.296 42.079 1.00 98.31 273 GLU A CA 1
ATOM 2264 C C . GLU A 1 273 ? -22.532 -9.116 43.032 1.00 98.31 273 GLU A C 1
ATOM 2266 O O . GLU A 1 273 ? -23.076 -9.080 44.141 1.00 98.31 273 GLU A O 1
ATOM 2271 N N . GLN A 1 274 ? -21.792 -8.091 42.592 1.00 97.94 274 GLN A N 1
ATOM 2272 C CA . GLN A 1 274 ? -21.599 -6.871 43.383 1.00 97.94 274 GLN A CA 1
ATOM 2273 C C . GLN A 1 274 ? -22.919 -6.143 43.662 1.00 97.94 274 GLN A C 1
ATOM 2275 O O . GLN A 1 274 ? -23.121 -5.608 44.759 1.00 97.94 274 GLN A O 1
ATOM 2280 N N . TYR A 1 275 ? -23.821 -6.093 42.681 1.00 97.81 275 TYR A N 1
ATOM 2281 C CA . TYR A 1 275 ? -25.136 -5.487 42.850 1.00 97.81 275 TYR A CA 1
ATOM 2282 C C . TYR A 1 275 ? -25.986 -6.254 43.873 1.00 97.81 275 TYR A C 1
ATOM 2284 O O . TYR A 1 275 ? -26.535 -5.645 44.797 1.00 97.81 275 TYR A O 1
ATOM 2292 N N . GLU A 1 276 ? -26.047 -7.582 43.769 1.00 98.25 276 GLU A N 1
ATOM 2293 C CA . GLU A 1 276 ? -26.772 -8.442 44.714 1.00 98.25 276 GLU A CA 1
ATOM 2294 C C . GLU A 1 276 ? -26.212 -8.316 46.140 1.00 98.25 276 GLU A C 1
ATOM 2296 O O . GLU A 1 276 ? -26.969 -8.158 47.104 1.00 98.25 276 GLU A O 1
ATOM 2301 N N . GLN A 1 277 ? -24.884 -8.262 46.285 1.00 98.19 277 GLN A N 1
ATOM 2302 C CA . GLN A 1 277 ? -24.231 -8.057 47.576 1.00 98.19 277 GLN A CA 1
ATOM 2303 C C . GLN A 1 277 ? -24.590 -6.693 48.192 1.00 98.19 277 GLN A C 1
ATOM 2305 O O . GLN A 1 277 ? -24.868 -6.603 49.395 1.00 98.19 277 GLN A O 1
ATOM 2310 N N . LYS A 1 278 ? -24.645 -5.625 47.383 1.00 98.31 278 LYS A N 1
ATOM 2311 C CA . LYS A 1 278 ? -25.096 -4.295 47.832 1.00 98.31 278 LYS A CA 1
ATOM 2312 C C . LYS A 1 278 ? -26.554 -4.315 48.294 1.00 98.31 278 LYS A C 1
ATOM 2314 O O . LYS A 1 278 ? -26.856 -3.747 49.346 1.00 98.31 278 LYS A O 1
ATOM 2319 N N . GLN A 1 279 ? -27.441 -4.988 47.560 1.00 98.25 279 GLN A N 1
ATOM 2320 C CA . GLN A 1 279 ? -28.853 -5.127 47.939 1.00 98.25 279 GLN A CA 1
ATOM 2321 C C . GLN A 1 279 ? -29.016 -5.881 49.262 1.00 98.25 279 GLN A C 1
ATOM 2323 O O . GLN A 1 279 ? -29.756 -5.440 50.147 1.00 98.25 279 GLN A O 1
ATOM 2328 N N . TYR A 1 280 ? -28.265 -6.966 49.450 1.00 98.25 280 TYR A N 1
ATOM 2329 C CA . TYR A 1 280 ? -28.262 -7.719 50.700 1.00 98.25 280 TYR A CA 1
ATOM 2330 C C . TYR A 1 280 ? -27.822 -6.859 51.897 1.00 98.25 280 TYR A C 1
ATOM 2332 O O . TYR A 1 280 ? -28.494 -6.832 52.932 1.00 98.25 280 TYR A O 1
ATOM 2340 N N . GLN A 1 281 ? -26.737 -6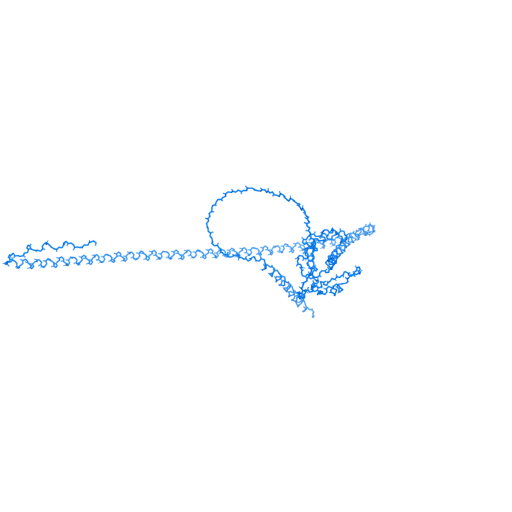.090 51.753 1.00 98.38 281 GLN A N 1
ATOM 2341 C CA . GLN A 1 281 ? -26.260 -5.180 52.802 1.00 98.38 281 GLN A CA 1
ATOM 2342 C C . GLN A 1 281 ? -27.284 -4.091 53.137 1.00 98.38 281 GLN A C 1
ATOM 2344 O O . GLN A 1 281 ? -27.497 -3.772 54.311 1.00 98.38 281 GLN A O 1
ATOM 2349 N N . LEU A 1 282 ? -27.952 -3.534 52.123 1.00 98.44 282 LEU A N 1
ATOM 2350 C CA . LEU A 1 282 ? -29.007 -2.545 52.320 1.00 98.44 282 LEU A CA 1
ATOM 2351 C C . LEU A 1 282 ? -30.178 -3.138 53.117 1.00 98.44 282 LEU A C 1
ATOM 2353 O O . LEU A 1 282 ? -30.630 -2.539 54.096 1.00 98.44 282 LEU A O 1
ATOM 2357 N N . GLN A 1 283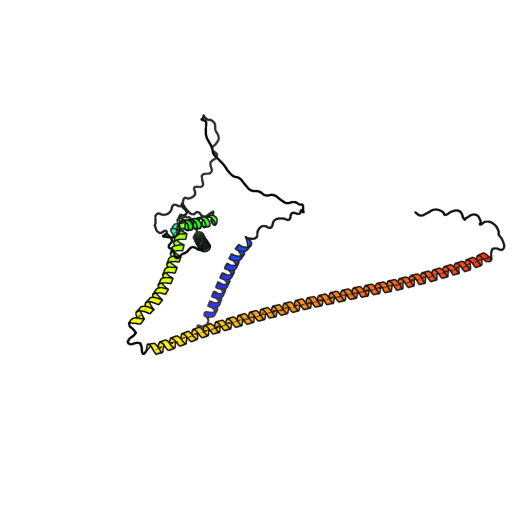 ? -30.624 -4.343 52.755 1.00 98.50 283 GLN A N 1
ATOM 2358 C CA . GLN A 1 283 ? -31.692 -5.043 53.464 1.00 98.50 283 GLN A CA 1
ATOM 2359 C C . GLN A 1 283 ? -31.299 -5.368 54.914 1.00 98.50 283 GLN A C 1
ATOM 2361 O O . GLN A 1 283 ? -32.110 -5.191 55.830 1.00 98.50 283 GLN A O 1
ATOM 2366 N N . LYS A 1 284 ? -30.051 -5.792 55.149 1.00 98.38 284 LYS A N 1
ATOM 2367 C CA . LYS A 1 284 ? -29.511 -6.043 56.492 1.00 98.38 284 LYS A CA 1
ATOM 2368 C C . LYS A 1 284 ? -29.559 -4.781 57.360 1.00 98.38 284 LYS A C 1
ATOM 2370 O O . LYS A 1 284 ? -30.145 -4.821 58.442 1.00 98.38 284 LYS A O 1
ATOM 2375 N N . ARG A 1 285 ? -29.067 -3.643 56.851 1.00 98.38 285 ARG A N 1
ATOM 2376 C CA . ARG A 1 285 ? -29.122 -2.346 57.558 1.00 98.38 285 ARG A CA 1
ATOM 2377 C C . ARG A 1 285 ? -30.553 -1.936 57.905 1.00 98.38 285 ARG A C 1
ATOM 2379 O O . ARG A 1 285 ? -30.807 -1.469 59.011 1.00 98.38 285 ARG A O 1
ATOM 2386 N N . GLN A 1 286 ? -31.512 -2.144 57.000 1.00 98.19 286 GLN A N 1
ATOM 2387 C CA . GLN A 1 286 ? -32.924 -1.853 57.280 1.00 98.19 286 GLN A CA 1
ATOM 2388 C C . GLN A 1 286 ? -33.489 -2.726 58.413 1.00 98.19 286 GLN A C 1
ATOM 2390 O O . GLN A 1 286 ? -34.263 -2.238 59.241 1.00 98.19 286 GLN A O 1
ATOM 2395 N N . ARG A 1 287 ? -33.115 -4.012 58.480 1.00 98.12 287 ARG A N 1
ATOM 2396 C CA . ARG A 1 287 ? -33.526 -4.909 59.577 1.00 98.12 287 ARG A CA 1
ATOM 2397 C C . ARG A 1 287 ? -32.929 -4.466 60.914 1.00 98.12 287 ARG A C 1
ATOM 2399 O O . ARG A 1 287 ? -33.665 -4.384 61.896 1.00 98.12 287 ARG A O 1
ATOM 2406 N N . GLU A 1 288 ? -31.647 -4.112 60.935 1.00 98.12 288 GLU A N 1
ATOM 2407 C CA . GLU A 1 288 ? -30.955 -3.599 62.126 1.00 98.12 288 GLU A CA 1
ATOM 2408 C C . GLU A 1 288 ? -31.572 -2.281 62.620 1.00 98.12 288 GLU A C 1
ATOM 2410 O O . GLU A 1 288 ? -31.855 -2.133 63.810 1.00 98.12 288 GLU A O 1
ATOM 2415 N N . GLN A 1 289 ? -31.887 -1.348 61.714 1.00 97.88 289 GLN A N 1
ATOM 2416 C CA . GLN A 1 289 ? -32.584 -0.102 62.055 1.00 97.88 289 GLN A CA 1
ATOM 2417 C C . GLN A 1 289 ? -33.968 -0.365 62.662 1.00 97.88 289 GLN A C 1
ATOM 2419 O O . GLN A 1 289 ? -34.317 0.234 63.682 1.00 97.88 289 GLN A O 1
ATOM 2424 N N . LYS A 1 290 ? -34.745 -1.300 62.094 1.00 98.19 290 LYS A N 1
ATOM 2425 C CA . LYS A 1 290 ? -36.053 -1.701 62.642 1.00 98.19 290 LYS A CA 1
ATOM 2426 C C . LYS A 1 290 ? -35.925 -2.314 64.040 1.00 98.19 290 LYS A C 1
ATOM 2428 O O . LYS A 1 290 ? -36.732 -1.999 64.912 1.00 98.19 290 LYS A O 1
ATOM 2433 N N . GLN A 1 291 ? -34.928 -3.168 64.276 1.00 98.06 291 GLN A N 1
ATOM 2434 C CA . GLN A 1 291 ? -34.672 -3.752 65.599 1.00 98.06 291 GLN A CA 1
ATOM 2435 C C . GLN A 1 291 ? -34.241 -2.690 66.618 1.00 98.06 291 GLN A C 1
ATOM 2437 O O . GLN A 1 291 ? -34.792 -2.641 67.718 1.00 98.06 291 GLN A O 1
ATOM 2442 N N . SER A 1 292 ? -33.333 -1.788 66.236 1.00 97.81 292 SER A N 1
ATOM 2443 C CA . SER A 1 292 ? -32.902 -0.667 67.078 1.00 97.81 292 SER A CA 1
ATOM 2444 C C . SER A 1 292 ? -34.078 0.241 67.456 1.00 97.81 292 SER A C 1
ATOM 2446 O O . SER A 1 292 ? -34.237 0.598 68.624 1.00 97.81 292 SER A O 1
ATOM 2448 N N . ALA A 1 293 ? -34.960 0.557 66.502 1.00 97.50 293 ALA A N 1
ATOM 2449 C CA . ALA A 1 293 ? -36.168 1.340 66.755 1.00 97.50 293 ALA A CA 1
ATOM 2450 C C . ALA A 1 293 ? -37.127 0.636 67.731 1.00 97.50 293 ALA A C 1
ATOM 2452 O O . ALA A 1 293 ? -37.617 1.265 68.669 1.00 97.50 293 ALA A O 1
ATOM 2453 N N . LYS A 1 294 ? -37.346 -0.679 67.571 1.00 97.69 294 LYS A N 1
ATOM 2454 C CA . LYS A 1 294 ? -38.149 -1.481 68.513 1.00 97.69 294 LYS A CA 1
ATOM 2455 C C . LYS A 1 294 ? -37.566 -1.451 69.928 1.00 97.69 294 LYS A C 1
ATOM 2457 O O . LYS A 1 294 ? -38.313 -1.236 70.879 1.00 97.69 294 LYS A O 1
ATOM 2462 N N . LEU A 1 295 ? -36.247 -1.605 70.069 1.00 97.75 295 LEU A N 1
ATOM 2463 C CA . LEU A 1 295 ? -35.566 -1.561 71.366 1.00 97.75 295 LEU A CA 1
ATOM 2464 C C . LEU A 1 295 ? -35.703 -0.180 72.031 1.00 97.75 295 LEU A C 1
ATOM 2466 O O . LEU A 1 295 ? -36.043 -0.094 73.211 1.00 97.75 295 LEU A O 1
ATOM 2470 N N . LYS A 1 296 ? -35.505 0.905 71.267 1.00 97.38 296 LYS A N 1
ATOM 2471 C CA . LYS A 1 296 ? -35.685 2.288 71.745 1.00 97.38 296 LYS A CA 1
ATOM 2472 C C . LYS A 1 296 ? -37.119 2.547 72.209 1.00 97.38 296 LYS A C 1
ATOM 2474 O O . LYS A 1 296 ? -37.313 3.090 73.295 1.00 97.38 296 LYS A O 1
ATOM 2479 N N . ASN A 1 297 ? -38.113 2.112 71.434 1.00 97.69 297 ASN A N 1
ATOM 2480 C CA . ASN A 1 297 ? -39.525 2.251 71.794 1.00 97.69 297 ASN A CA 1
ATOM 2481 C C . ASN A 1 297 ? -39.877 1.431 73.043 1.00 97.69 297 ASN A C 1
ATOM 2483 O O . ASN A 1 297 ? -40.538 1.945 73.940 1.00 97.69 297 ASN A O 1
ATOM 2487 N N . SER A 1 298 ? -39.378 0.195 73.149 1.00 97.50 298 SER A N 1
ATOM 2488 C CA . SER A 1 298 ? -39.557 -0.637 74.344 1.00 97.50 298 SER A CA 1
ATOM 2489 C C . SER A 1 298 ? -38.926 -0.006 75.588 1.00 97.50 298 SER A C 1
ATOM 2491 O O . SER A 1 298 ? -39.534 -0.039 76.656 1.00 97.50 298 SER A O 1
ATOM 2493 N N . LYS A 1 299 ? -37.725 0.576 75.472 1.00 97.75 299 LYS A N 1
ATOM 2494 C CA . LYS A 1 299 ? -37.057 1.276 76.580 1.00 97.75 299 LYS A CA 1
ATOM 2495 C C . LYS A 1 299 ? -37.839 2.520 77.001 1.00 97.75 299 LYS A C 1
ATOM 2497 O O . LYS A 1 299 ? -38.058 2.719 78.190 1.00 97.75 299 LYS A O 1
ATOM 2502 N N . LYS A 1 300 ? -38.317 3.313 76.036 1.00 97.19 300 LYS A N 1
ATOM 2503 C CA . LYS A 1 300 ? -39.164 4.487 76.295 1.00 97.19 300 LYS A CA 1
ATOM 2504 C C . LYS A 1 300 ? -40.459 4.104 77.021 1.00 97.19 300 LYS A C 1
ATOM 2506 O O . LYS A 1 300 ? -40.837 4.785 77.963 1.00 97.19 300 LYS A O 1
ATOM 2511 N N . ALA A 1 301 ? -41.096 3.000 76.626 1.00 96.75 301 ALA A N 1
ATOM 2512 C CA . ALA A 1 301 ? -42.302 2.499 77.285 1.00 96.75 301 ALA A CA 1
ATOM 2513 C C . ALA A 1 301 ? -42.048 2.043 78.733 1.00 96.75 301 ALA A C 1
ATOM 2515 O O . ALA A 1 301 ? -42.892 2.283 79.589 1.00 96.75 301 ALA A O 1
ATOM 2516 N N . ARG A 1 302 ? -40.895 1.417 79.025 1.00 97.19 302 ARG A N 1
ATOM 2517 C CA . ARG A 1 302 ? -40.502 1.065 80.404 1.00 97.19 302 ARG A CA 1
ATOM 2518 C C . ARG A 1 302 ? -40.288 2.305 81.269 1.00 97.19 302 ARG A C 1
ATOM 2520 O O . ARG A 1 302 ? -40.941 2.419 82.294 1.00 97.19 302 ARG A O 1
ATOM 2527 N N . LEU A 1 303 ? -39.492 3.264 80.791 1.00 96.88 303 LEU A N 1
ATOM 2528 C CA . LEU A 1 303 ? -39.256 4.532 81.496 1.00 96.88 303 LEU A CA 1
ATOM 2529 C C . LEU A 1 303 ? -40.560 5.302 81.755 1.00 96.88 303 LEU A C 1
ATOM 2531 O O . LEU A 1 303 ? -40.734 5.903 82.805 1.00 96.88 303 LEU A O 1
ATOM 2535 N N . GLN A 1 304 ? -41.499 5.274 80.805 1.00 96.00 304 GLN A N 1
ATOM 2536 C CA . GLN A 1 304 ? -42.804 5.907 80.986 1.00 96.00 304 GLN A CA 1
ATOM 2537 C C . GLN A 1 304 ? -43.654 5.201 82.053 1.00 96.00 304 GLN A C 1
ATOM 2539 O O . GLN A 1 304 ? -44.378 5.876 82.777 1.00 96.00 304 GLN A O 1
ATOM 2544 N N . LYS A 1 305 ? -43.580 3.868 82.157 1.00 96.19 305 LYS A N 1
ATOM 2545 C CA . LYS A 1 305 ? -44.256 3.114 83.222 1.00 96.19 305 LYS A CA 1
ATOM 2546 C C . LYS A 1 305 ? -43.655 3.416 84.593 1.00 96.19 305 LYS A C 1
ATOM 2548 O O . LYS A 1 305 ? -44.417 3.754 85.488 1.00 96.19 305 LYS A O 1
ATOM 2553 N N . GLU A 1 306 ? -42.327 3.374 84.711 1.00 95.56 306 GLU A N 1
ATOM 2554 C CA . GLU A 1 306 ? -41.596 3.720 85.942 1.00 95.56 306 GLU A CA 1
ATOM 2555 C C . GLU A 1 306 ? -41.963 5.134 86.419 1.00 95.56 306 GLU A C 1
ATOM 2557 O O . GLU A 1 306 ? -42.349 5.318 87.565 1.00 95.56 306 GLU A O 1
ATOM 2562 N N . TYR A 1 307 ? -41.982 6.119 85.512 1.00 95.50 307 TYR A N 1
ATOM 2563 C CA . TYR A 1 307 ? -42.402 7.487 85.835 1.00 95.50 307 TYR A CA 1
ATOM 2564 C C . TYR A 1 307 ? -43.856 7.582 86.333 1.00 95.50 307 TYR A C 1
ATOM 2566 O O . TYR A 1 307 ? -44.178 8.404 87.190 1.00 95.50 307 TYR A O 1
ATOM 2574 N N . ILE A 1 308 ? -44.772 6.778 85.783 1.00 94.75 308 ILE A N 1
ATOM 2575 C CA . ILE A 1 308 ? -46.170 6.749 86.240 1.00 94.75 308 ILE A CA 1
ATOM 2576 C C . ILE A 1 308 ? -46.274 6.106 87.630 1.00 94.75 308 ILE A C 1
ATOM 2578 O O . ILE A 1 308 ? -47.060 6.585 88.443 1.00 94.75 308 ILE A O 1
ATOM 2582 N N . GLU A 1 309 ? -45.521 5.039 87.902 1.00 92.06 309 GLU A N 1
ATOM 2583 C CA . GLU A 1 309 ? -45.480 4.381 89.216 1.00 92.06 309 GLU A CA 1
ATOM 2584 C C . GLU A 1 309 ? -44.887 5.302 90.290 1.00 92.06 309 GLU A C 1
ATOM 2586 O O . GLU A 1 309 ? -45.534 5.517 91.311 1.00 92.06 309 GLU A O 1
ATOM 2591 N N . GLU A 1 310 ? -43.761 5.962 90.011 1.00 90.31 310 GLU A N 1
ATOM 2592 C CA . GLU A 1 310 ? -43.127 6.927 90.923 1.00 90.31 310 GLU A CA 1
ATOM 2593 C C . GLU A 1 310 ? -44.072 8.095 91.272 1.00 90.31 310 GLU A C 1
ATOM 2595 O O . GLU A 1 310 ? -44.202 8.498 92.427 1.00 90.31 310 GLU A O 1
ATOM 2600 N N . ASN A 1 311 ? -44.819 8.618 90.292 1.00 89.19 311 ASN A N 1
ATOM 2601 C CA . ASN A 1 311 ? -45.816 9.659 90.562 1.00 89.19 311 ASN A CA 1
ATOM 2602 C C . ASN A 1 311 ? -47.034 9.151 91.349 1.00 89.19 311 ASN A C 1
ATOM 2604 O O . ASN A 1 311 ? -47.685 9.950 92.022 1.00 89.19 311 ASN A O 1
ATOM 2608 N N . LYS A 1 312 ? -47.384 7.862 91.270 1.00 87.62 312 LYS A N 1
ATOM 2609 C CA . LYS A 1 312 ? -48.455 7.291 92.103 1.00 87.62 312 LYS A CA 1
ATOM 2610 C C . LYS A 1 312 ? -48.016 7.169 93.557 1.00 87.62 312 LYS A C 1
ATOM 2612 O O . LYS A 1 312 ? -48.803 7.513 94.432 1.00 87.62 312 LYS A O 1
ATOM 2617 N N . GLU A 1 313 ? -46.782 6.734 93.801 1.00 80.19 313 GLU A N 1
ATOM 2618 C CA . GLU A 1 313 ? -46.210 6.658 95.152 1.00 80.19 313 GLU A CA 1
ATOM 2619 C C . GLU A 1 313 ? -46.117 8.047 95.797 1.00 80.19 313 GLU A C 1
ATOM 2621 O O . GLU A 1 313 ? -46.567 8.233 96.925 1.00 80.19 313 GLU A O 1
ATOM 2626 N N . ASN A 1 314 ? -45.658 9.058 95.053 1.00 76.38 314 ASN A N 1
ATOM 2627 C CA . ASN A 1 314 ? -45.589 10.430 95.564 1.00 76.38 314 ASN A CA 1
ATOM 2628 C C . ASN A 1 314 ? -46.976 11.040 95.865 1.00 76.38 314 ASN A C 1
ATOM 2630 O O . ASN A 1 314 ? -47.131 11.727 96.872 1.00 76.38 314 ASN A O 1
ATOM 2634 N N . ASN A 1 315 ? -48.005 10.762 95.051 1.00 72.31 315 ASN A N 1
ATOM 2635 C CA . ASN A 1 315 ? -49.378 11.221 95.334 1.00 72.31 315 ASN A CA 1
ATOM 2636 C C . ASN A 1 315 ? -50.026 10.493 96.527 1.00 72.31 315 ASN A C 1
ATOM 2638 O O . ASN A 1 315 ? -50.929 11.044 97.150 1.00 72.31 315 ASN A O 1
ATOM 2642 N N . PHE A 1 316 ? -49.593 9.270 96.852 1.00 64.69 316 PHE A N 1
ATOM 2643 C CA . PHE A 1 316 ? -50.067 8.554 98.039 1.00 64.69 316 PHE A CA 1
ATOM 2644 C C . PHE A 1 316 ? -49.541 9.210 99.325 1.00 64.69 316 PHE A C 1
ATOM 2646 O O . PHE A 1 316 ? -50.308 9.418 100.261 1.00 64.69 316 PHE A O 1
ATOM 2653 N N . ILE A 1 317 ? -48.274 9.639 99.333 1.00 58.38 317 ILE A N 1
ATOM 2654 C CA . ILE A 1 317 ? -47.653 10.310 100.486 1.00 58.38 317 ILE A CA 1
ATOM 2655 C C . ILE A 1 317 ? -48.246 11.714 100.715 1.00 58.38 317 ILE A C 1
ATOM 2657 O O . ILE A 1 317 ? -48.507 12.075 101.859 1.00 58.38 317 ILE A O 1
ATOM 2661 N N . GLU A 1 318 ? -48.548 12.486 99.661 1.00 54.06 318 GLU A N 1
ATOM 2662 C CA . GLU A 1 318 ? -49.219 13.795 99.821 1.00 54.06 318 GLU A CA 1
ATOM 2663 C C . GLU A 1 318 ? -50.668 13.671 100.339 1.00 54.06 318 GLU A C 1
ATOM 2665 O O . GLU A 1 318 ? -51.172 14.599 100.968 1.00 54.06 318 GLU A O 1
ATOM 2670 N N . SER A 1 319 ? -51.334 12.522 100.156 1.00 50.97 319 SER A N 1
ATOM 2671 C CA . SER A 1 319 ? -52.680 12.288 100.709 1.00 50.97 319 SER A CA 1
ATOM 2672 C C . SER A 1 319 ? -52.709 11.917 102.200 1.00 50.97 319 SER A C 1
ATOM 2674 O O . SER A 1 319 ? -53.789 11.881 102.788 1.00 50.97 319 SER A O 1
ATOM 2676 N N . GLU A 1 320 ? -51.549 11.688 102.827 1.00 48.47 320 GLU A N 1
ATOM 2677 C CA . GLU A 1 320 ? -51.425 11.358 104.256 1.00 48.47 320 GLU A CA 1
ATOM 2678 C C . GLU A 1 320 ? -50.952 12.555 105.112 1.00 48.47 320 GLU A C 1
ATOM 2680 O O . GLU A 1 320 ? -50.935 12.477 106.338 1.00 48.47 320 GLU A O 1
ATOM 2685 N N . THR A 1 321 ? -50.634 13.700 104.491 1.00 48.81 321 THR A N 1
ATOM 2686 C CA . THR A 1 321 ? -50.173 14.921 105.186 1.00 48.81 321 THR A CA 1
ATOM 2687 C C . THR A 1 321 ? -51.124 16.114 105.122 1.00 48.81 321 THR A C 1
ATOM 2689 O O . THR A 1 321 ? -50.788 17.166 105.652 1.00 48.81 321 THR A O 1
ATOM 2692 N N . ASP A 1 322 ? -52.327 15.963 104.567 1.00 43.75 322 ASP A N 1
ATOM 2693 C CA . ASP A 1 322 ? -53.330 17.036 104.530 1.00 43.75 322 ASP A CA 1
ATOM 2694 C C . ASP A 1 322 ? -54.528 16.712 105.430 1.00 43.75 322 ASP A C 1
ATOM 2696 O O . ASP A 1 322 ? -55.686 16.656 105.015 1.00 43.75 322 ASP A O 1
ATOM 2700 N N . ALA A 1 323 ? -54.220 16.539 106.715 1.00 46.81 323 ALA A N 1
ATOM 2701 C CA . ALA A 1 323 ? -55.155 16.777 107.807 1.00 46.81 323 ALA A CA 1
ATOM 2702 C C . ALA A 1 323 ? -54.757 18.017 108.629 1.00 46.81 323 ALA A C 1
ATOM 2704 O O . ALA A 1 323 ? -55.104 18.089 109.796 1.00 46.81 323 ALA A O 1
ATOM 2705 N N . GLU A 1 324 ? -54.045 18.998 108.059 1.00 47.12 324 GLU A N 1
ATOM 2706 C CA . GLU A 1 324 ? -53.971 20.361 108.615 1.00 47.12 324 GLU A CA 1
ATOM 2707 C C . GLU A 1 324 ? -53.294 21.326 107.628 1.00 47.12 324 GLU A C 1
ATOM 2709 O O . GLU A 1 324 ? -52.090 21.258 107.411 1.00 47.12 324 GLU A O 1
ATOM 2714 N N . GLY A 1 325 ? -54.048 22.266 107.045 1.00 39.97 325 GLY A N 1
ATOM 2715 C CA . GLY A 1 325 ? -53.439 23.410 106.351 1.00 39.97 325 GLY A CA 1
ATOM 2716 C C . GLY A 1 325 ? -54.120 23.826 105.055 1.00 39.97 325 GLY A C 1
ATOM 2717 O O . GLY A 1 325 ? -53.592 23.646 103.963 1.00 39.97 325 GLY A O 1
ATOM 2718 N N . GLY A 1 326 ? -55.292 24.446 105.172 1.00 46.41 326 GLY A N 1
ATOM 2719 C CA . GLY A 1 326 ? -55.891 25.179 104.064 1.00 46.41 326 GLY A CA 1
ATOM 2720 C C . GLY A 1 326 ? -55.071 26.405 103.632 1.00 46.41 326 GLY A C 1
ATOM 2721 O O . GLY A 1 326 ? -54.296 26.966 104.398 1.00 46.41 326 GLY A O 1
ATOM 2722 N N . SER A 1 327 ? -55.375 26.867 102.414 1.00 52.34 327 SER A N 1
ATOM 2723 C CA . SER A 1 327 ? -55.119 28.220 101.891 1.00 52.34 327 SER A CA 1
ATOM 2724 C C . SER A 1 327 ? -53.662 28.614 101.608 1.00 52.34 327 SER A C 1
ATOM 2726 O O . SER A 1 327 ? -53.077 29.291 102.431 1.00 52.34 327 SER A O 1
ATOM 2728 N N . GLU A 1 328 ? -53.131 28.342 100.399 1.00 49.31 328 GLU A N 1
ATOM 2729 C CA . GLU A 1 328 ? -52.236 29.294 99.679 1.00 49.31 328 GLU A CA 1
ATOM 2730 C C . GLU A 1 328 ? -51.854 28.844 98.235 1.00 49.31 328 GLU A C 1
ATOM 2732 O O . GLU A 1 328 ? -50.712 28.999 97.802 1.00 49.31 328 GLU A O 1
ATOM 2737 N N . ARG A 1 329 ? -52.743 28.248 97.416 1.00 45.38 329 ARG A N 1
ATOM 2738 C CA . ARG A 1 329 ? -52.349 27.823 96.039 1.00 45.38 329 ARG A CA 1
ATOM 2739 C C . ARG A 1 329 ? -53.275 28.260 94.909 1.00 45.38 329 ARG A C 1
ATOM 2741 O O . ARG A 1 329 ? -53.302 27.655 93.844 1.00 45.38 329 ARG A O 1
ATOM 2748 N N . ALA A 1 330 ? -53.943 29.397 95.089 1.00 48.62 330 ALA A N 1
ATOM 2749 C CA . ALA A 1 330 ? -54.666 30.097 94.023 1.00 48.62 330 ALA A CA 1
ATOM 2750 C C . ALA A 1 330 ? -53.792 31.077 93.197 1.00 48.62 330 ALA A C 1
ATOM 2752 O O . ALA A 1 330 ? -54.295 31.721 92.281 1.00 48.62 330 ALA A O 1
ATOM 2753 N N . ARG A 1 331 ? -52.477 31.211 93.457 1.00 51.03 331 ARG A N 1
ATOM 2754 C CA . ARG A 1 331 ? -51.690 32.370 92.963 1.00 51.03 331 ARG A CA 1
ATOM 2755 C C . ARG A 1 331 ? -50.617 32.128 91.888 1.00 51.03 331 ARG A C 1
ATOM 2757 O O . ARG A 1 331 ? -49.859 33.046 91.590 1.00 51.03 331 ARG A O 1
ATOM 2764 N N . ARG A 1 332 ? -50.526 30.950 91.254 1.00 51.97 332 ARG A N 1
ATOM 2765 C CA . ARG A 1 332 ? -49.488 30.679 90.219 1.00 51.97 332 ARG A CA 1
ATOM 2766 C C . ARG A 1 332 ? -50.006 30.099 88.894 1.00 51.97 332 ARG A C 1
ATOM 2768 O O . ARG A 1 332 ? -49.319 29.308 88.262 1.00 51.97 332 ARG A O 1
ATOM 2775 N N . LYS A 1 333 ? -51.180 30.536 88.422 1.00 48.06 333 LYS A N 1
ATOM 2776 C CA . LYS A 1 333 ? -51.679 30.227 87.060 1.00 48.06 333 LYS A CA 1
ATOM 2777 C C . LYS A 1 333 ? -51.377 31.293 85.991 1.00 48.06 333 LYS A C 1
ATOM 2779 O O . LYS A 1 333 ? -51.864 31.168 84.877 1.00 48.06 333 LYS A O 1
ATOM 2784 N N . MET A 1 334 ? -50.563 32.318 86.273 1.00 49.41 334 MET A N 1
ATOM 2785 C CA . MET A 1 334 ? -50.501 33.503 85.395 1.00 49.41 334 MET A CA 1
ATOM 2786 C C . MET A 1 334 ? -49.114 33.945 84.902 1.00 49.41 334 MET A C 1
ATOM 2788 O O . MET A 1 334 ? -48.920 35.127 84.652 1.00 49.41 334 MET A O 1
ATOM 2792 N N . LYS A 1 335 ? -48.137 33.047 84.722 1.00 54.97 335 LYS A N 1
ATOM 2793 C CA . LYS A 1 335 ? -46.900 33.394 83.986 1.00 54.97 335 LYS A CA 1
ATOM 2794 C C . LYS A 1 335 ? -46.320 32.192 83.247 1.00 54.97 335 LYS A C 1
ATOM 2796 O O . LYS A 1 335 ? -45.548 31.444 83.834 1.00 54.97 335 LYS A O 1
ATOM 2801 N N . ARG A 1 336 ? -46.686 32.044 81.971 1.00 49.59 336 ARG A N 1
ATOM 2802 C CA . ARG A 1 336 ? -45.836 31.568 80.853 1.00 49.59 336 ARG A CA 1
ATOM 2803 C C . ARG A 1 336 ? -46.665 31.541 79.563 1.00 49.59 336 ARG A C 1
ATOM 2805 O O . ARG A 1 336 ? -46.917 30.506 78.964 1.00 49.59 336 ARG A O 1
ATOM 2812 N N . ILE A 1 337 ? -47.109 32.732 79.171 1.00 55.75 337 ILE A N 1
ATOM 2813 C CA . ILE A 1 337 ? -47.209 33.105 77.758 1.00 55.75 337 ILE A CA 1
ATOM 2814 C C . ILE A 1 337 ? -45.808 33.614 77.377 1.00 55.75 337 ILE A C 1
ATOM 2816 O O . ILE A 1 337 ? -45.135 34.201 78.224 1.00 55.75 337 ILE A O 1
ATOM 2820 N N . ASN A 1 338 ? -45.405 33.394 76.125 1.00 53.53 338 ASN A N 1
ATOM 2821 C CA . ASN A 1 338 ? -44.119 33.721 75.492 1.00 53.53 338 ASN A CA 1
ATOM 2822 C C . ASN A 1 338 ? -42.986 32.721 75.739 1.00 53.53 338 ASN A C 1
ATOM 2824 O O . ASN A 1 338 ? -42.310 32.750 76.761 1.00 53.53 338 ASN A O 1
ATOM 2828 N N . TYR A 1 339 ? -42.754 31.842 74.766 1.00 48.22 339 TYR A N 1
ATOM 2829 C CA . TYR A 1 339 ? -41.787 32.093 73.689 1.00 48.22 339 TYR A CA 1
ATOM 2830 C C . TYR A 1 339 ? -41.766 30.880 72.754 1.00 48.22 339 TYR A C 1
ATOM 2832 O O . TYR A 1 339 ? -41.434 29.781 73.197 1.00 48.22 339 TYR A O 1
ATOM 2840 N N . LYS A 1 340 ? -42.079 31.093 71.473 1.00 45.78 340 LYS A N 1
ATOM 2841 C CA . LYS A 1 340 ? -41.221 30.732 70.330 1.00 45.78 340 LYS A CA 1
ATOM 2842 C C . LYS A 1 340 ? -41.973 30.962 69.019 1.00 45.78 340 LYS A C 1
ATOM 2844 O O . LYS A 1 340 ? -42.850 30.183 68.654 1.00 45.78 340 LYS A O 1
ATOM 2849 N N . TYR A 1 341 ? -41.620 32.083 68.392 1.00 50.66 341 TYR A N 1
ATOM 2850 C CA . TYR A 1 341 ? -41.434 32.153 66.946 1.00 50.66 341 TYR A CA 1
ATOM 2851 C C . TYR A 1 341 ? -40.298 31.214 66.532 1.00 50.66 341 TYR A C 1
ATOM 2853 O O . TYR A 1 341 ? -39.375 31.029 67.369 1.00 50.66 341 TYR A O 1
#

Radius of gyration: 53.28 Å; chains: 1; bounding box: 90×109×158 Å

Sequence (341 aa):
MTEVTTEATIDILQKQLKFCQQMLENMFSVRLSSLSPPSSSPSSFSPTSSSPTSPLPSSPSPFSPSSSSSSPFFPSSFSPSPLPLPSTSLIIVKPTKNYIPIEDILNLAKISKEQYNNMLTDIWFIMMSMKIDFNIPYKRQDITRISKIIEKFKRRNPNSQVGEGNWIIKELIKKHFHHRWDYNNRKNKNNKKGNEHHKQEKEQEHHEQEQEHHEEEQKHCEQEQECVKHREKECREKERREQVHRDKEQEQECHKKEHCEQEHREKERCEKEQYEQKQYQLQKRQREQKQSAKLKNSKKARLQKEYIEENKENNFIESETDAEGGSERARRKMKRINYKY

Secondary structure (DSSP, 8-state):
---THHHHHHHHHHHHHHHHHHHHHHHHHHHHTT----PPPP--------------------------------------------------PPPS-SS--HHHHHHHHT--HHHHHHHHHHHHHHHHHTT--TTS-GGGS-HHHHHHHHHHHHHH-TT----GGGHHHHHHHHHHHHHHHHHHHHHHHHHHHHHHHHHHGGGTSTTTSTTTHHHHHHHHHHHHHHHHHHHHHHHHHHHHHHHHHHHHHHHHHHHHHHHHHHHHHHHHHHHHHHHHHHHHHHHHHHHHHHHHHHHHHHHHHHHHHHHHHHHHHHHHHHTTS-SS-----SS-SS-------

Organism: NCBI:txid94130

pLDDT: mean 76.28, std 21.32, range [34.12, 98.5]

Foldseek 3Di:
DPPPPPVVVVVVVVVVVVVVVVVVVVVVVVVVVVPDDPDDDDDDDDDDDDDDDDDDDDDDDDDDDDDDDDDDDDDDDDDPPPDPDPPPLLQLDDDPDPDDDPVNVCVSQVHDPVRLVVLLVLLVVLCVVVVPDLLDQPVPDDPVVVVVSLVSSCVVVVPGSCHDPSVNSVVSNNVVSVVSNVVVVVVVVVVVVVVVVVVVVVPPCVPPCPPVVVVVVVVVVVVVVVVVVVVVVVVVVVVVVVVVVVVVVVVVVVVVVVVVVVVVVVVVVVVVVVVVVVVVVVVVVVVVVVVVVVVVVVVVVVVVVVVVVVVVVVVVVVVVPPPDDDDDPPPPPPDDDDDDD